Protein AF-A0A7S4Q9M9-F1 (afdb_monomer_lite)

pLDDT: mean 72.88, std 15.94, range [40.56, 97.88]

Organism: NCBI:txid311494

Sequence (187 aa):
PPPPPASCRRSMRVAGRAARLLALPLLAAAREEGGDPSCWVEGFSREACCGPEHGSRGNAACWDAAFTFERCCGSSPAPGRAIVEPSMPKPTSSWVKDVLDRHSVGPGGVEISPMPFHRVAAAAVAVAAAAALRWSWSSLAPAGMLASGQRSGEPDAAVQRQRRLSRFGQTGRRREAAAPPQRIACR

Structure (mmCIF, N/CA/C/O backbone):
data_AF-A0A7S4Q9M9-F1
#
_entry.id   AF-A0A7S4Q9M9-F1
#
loop_
_atom_site.group_PDB
_atom_site.id
_atom_site.type_symbol
_atom_site.label_atom_id
_atom_site.label_alt_id
_atom_site.label_comp_id
_atom_site.label_asym_id
_atom_site.label_entity_id
_atom_site.label_seq_id
_atom_site.pdbx_PDB_ins_code
_atom_site.Cartn_x
_atom_site.Cartn_y
_atom_site.Cartn_z
_atom_site.occupancy
_atom_site.B_iso_or_equiv
_atom_site.auth_seq_id
_atom_site.auth_comp_id
_atom_site.auth_asym_id
_atom_site.auth_atom_id
_atom_site.pdbx_PDB_model_num
ATOM 1 N N . PRO A 1 1 ? -69.719 2.825 -6.252 1.00 55.91 1 PRO A N 1
ATOM 2 C CA . PRO A 1 1 ? -68.358 2.607 -6.805 1.00 55.91 1 PRO A CA 1
ATOM 3 C C . PRO A 1 1 ? -68.184 1.109 -7.089 1.00 55.91 1 PRO A C 1
ATOM 5 O O . PRO A 1 1 ? -68.462 0.324 -6.185 1.00 55.91 1 PRO A O 1
ATOM 8 N N . PRO A 1 2 ? -67.853 0.703 -8.324 1.00 65.31 2 PRO A N 1
ATOM 9 C CA . PRO A 1 2 ? -67.788 -0.711 -8.691 1.00 65.31 2 PRO A CA 1
ATOM 10 C C . PRO A 1 2 ? -66.518 -1.401 -8.144 1.00 65.31 2 PRO A C 1
ATOM 12 O O . PRO A 1 2 ? -65.488 -0.740 -7.998 1.00 65.31 2 PRO A O 1
ATOM 15 N N . PRO A 1 3 ? -66.571 -2.714 -7.838 1.00 72.62 3 PRO A N 1
ATOM 16 C CA . PRO A 1 3 ? -65.415 -3.496 -7.392 1.00 72.62 3 PRO A CA 1
ATOM 17 C C . PRO A 1 3 ? -64.446 -3.831 -8.549 1.00 72.62 3 PRO A C 1
ATOM 19 O O . PRO A 1 3 ? -64.876 -3.905 -9.703 1.00 72.62 3 PRO A O 1
ATOM 22 N N . PRO A 1 4 ? -63.146 -4.061 -8.268 1.00 68.00 4 PRO A N 1
ATOM 23 C CA . PRO A 1 4 ? -62.159 -4.419 -9.287 1.00 68.00 4 PRO A CA 1
ATOM 24 C C . PRO A 1 4 ? -62.368 -5.846 -9.837 1.00 68.00 4 PRO A C 1
ATOM 26 O O . PRO A 1 4 ? -62.850 -6.723 -9.112 1.00 68.00 4 PRO A O 1
ATOM 29 N N . PRO A 1 5 ? -61.983 -6.109 -11.103 1.00 55.44 5 PRO A N 1
ATOM 30 C CA . PRO A 1 5 ? -62.203 -7.397 -11.748 1.00 55.44 5 PRO A CA 1
ATOM 31 C C . PRO A 1 5 ? -61.320 -8.507 -11.164 1.00 55.44 5 PRO A C 1
ATOM 33 O O . PRO A 1 5 ? -60.095 -8.407 -11.076 1.00 55.44 5 PRO A O 1
ATOM 36 N N . ALA A 1 6 ? -61.977 -9.611 -10.817 1.00 57.19 6 ALA A N 1
ATOM 37 C CA . ALA A 1 6 ? -61.375 -10.870 -10.419 1.00 57.19 6 ALA A CA 1
ATOM 38 C C . ALA A 1 6 ? -60.917 -11.653 -11.658 1.00 57.19 6 ALA A C 1
ATOM 40 O O . ALA A 1 6 ? -61.709 -12.368 -12.262 1.00 57.19 6 ALA A O 1
ATOM 41 N N . SER A 1 7 ? -59.643 -11.556 -12.041 1.00 59.59 7 SER A N 1
ATOM 42 C CA . SER A 1 7 ? -59.052 -12.542 -12.956 1.00 59.59 7 SER A CA 1
ATOM 43 C C . SER A 1 7 ? -57.528 -12.581 -12.856 1.00 59.59 7 SER A C 1
ATOM 45 O O . SER A 1 7 ? -56.818 -11.971 -13.642 1.00 59.59 7 SER A O 1
ATOM 47 N N . CYS A 1 8 ? -57.030 -13.276 -11.832 1.00 49.28 8 CYS A N 1
ATOM 48 C CA . CYS A 1 8 ? -55.729 -13.964 -11.854 1.00 49.28 8 CYS A CA 1
ATOM 49 C C . CYS A 1 8 ? -55.649 -14.960 -10.679 1.00 49.28 8 CYS A C 1
ATOM 51 O O . CYS A 1 8 ? -54.709 -14.993 -9.891 1.00 49.28 8 CYS A O 1
ATOM 53 N N . ARG A 1 9 ? -56.715 -15.756 -10.516 1.00 55.28 9 ARG A N 1
ATOM 54 C CA . ARG A 1 9 ? -56.820 -16.875 -9.564 1.00 55.28 9 ARG A CA 1
ATOM 55 C C . ARG A 1 9 ? -57.076 -18.161 -10.353 1.00 55.28 9 ARG A C 1
ATOM 57 O O . ARG A 1 9 ? -58.203 -18.630 -10.434 1.00 55.28 9 ARG A O 1
ATOM 64 N N . ARG A 1 10 ? -56.034 -18.684 -10.994 1.00 52.78 10 ARG A N 1
ATOM 65 C CA . ARG A 1 10 ? -55.914 -20.033 -11.592 1.00 52.78 10 ARG A CA 1
ATOM 66 C C . ARG A 1 10 ? -54.496 -20.053 -12.153 1.00 52.78 10 ARG A C 1
ATOM 68 O O . ARG A 1 10 ? -54.190 -19.260 -13.020 1.00 52.78 10 ARG A O 1
ATOM 75 N N . SER A 1 11 ? -53.547 -20.812 -11.646 1.00 50.06 11 SER A N 1
ATOM 76 C CA . SER A 1 11 ? -53.565 -22.252 -11.467 1.00 50.06 11 SER A CA 1
ATOM 77 C C . SER A 1 11 ? -52.346 -22.614 -10.614 1.00 50.06 11 SER A C 1
ATOM 79 O O . SER A 1 11 ? -51.402 -21.834 -10.583 1.00 50.06 11 SER A O 1
ATOM 81 N N . MET A 1 12 ? -52.382 -23.779 -9.967 1.00 43.12 12 MET A N 1
ATOM 82 C CA . MET A 1 12 ? -51.291 -24.509 -9.285 1.00 43.12 12 MET A CA 1
ATOM 83 C C . MET A 1 12 ? -51.643 -24.860 -7.836 1.00 43.12 12 MET A C 1
ATOM 85 O O . MET A 1 12 ? -50.999 -24.421 -6.888 1.00 43.12 12 MET A O 1
ATOM 89 N N . ARG A 1 13 ? -52.659 -25.712 -7.670 1.00 61.44 13 ARG A N 1
ATOM 90 C CA . ARG A 1 13 ? -52.664 -26.763 -6.641 1.00 61.44 13 ARG A CA 1
ATOM 91 C C . ARG A 1 13 ? -53.342 -28.007 -7.221 1.00 61.44 13 ARG A C 1
ATOM 93 O O . ARG A 1 13 ? -54.257 -27.854 -8.023 1.00 61.44 13 ARG A O 1
ATOM 100 N N . VAL A 1 14 ? -52.937 -29.176 -6.703 1.00 49.41 14 VAL A N 1
ATOM 101 C CA . VAL A 1 14 ? -53.425 -30.555 -6.961 1.00 49.41 14 VAL A CA 1
ATOM 102 C C . VAL A 1 14 ? -52.684 -31.233 -8.132 1.00 49.41 14 VAL A C 1
ATOM 104 O O . VAL A 1 14 ? -52.700 -30.710 -9.231 1.00 49.41 14 VAL A O 1
ATOM 107 N N . ALA A 1 15 ? -52.007 -32.382 -8.024 1.00 47.09 15 ALA A N 1
ATOM 108 C CA . ALA A 1 15 ? -51.760 -33.337 -6.943 1.00 47.09 15 ALA A CA 1
ATOM 109 C C . ALA A 1 15 ? -50.569 -34.240 -7.325 1.00 47.09 15 ALA A C 1
ATOM 111 O O . ALA A 1 15 ? -50.324 -34.488 -8.500 1.00 47.09 15 ALA A O 1
ATOM 112 N N . GLY A 1 16 ? -49.883 -34.779 -6.318 1.00 40.56 16 GLY A N 1
ATOM 113 C CA . GLY A 1 16 ? -48.851 -35.800 -6.492 1.00 40.56 16 GLY A CA 1
ATOM 114 C C . GLY A 1 16 ? -48.184 -36.140 -5.165 1.00 40.56 16 GLY A C 1
ATOM 115 O O . GLY A 1 16 ? -47.032 -35.791 -4.935 1.00 40.56 16 GLY A O 1
ATOM 116 N N . ARG A 1 17 ? -48.938 -36.759 -4.248 1.00 59.22 17 ARG A N 1
ATOM 117 C CA . ARG A 1 17 ? -48.373 -37.442 -3.076 1.00 59.22 17 ARG A CA 1
ATOM 118 C C . ARG A 1 17 ? -47.764 -38.773 -3.531 1.00 59.22 17 ARG A C 1
ATOM 120 O O . ARG A 1 17 ? -48.336 -39.430 -4.390 1.00 59.22 17 ARG A O 1
ATOM 127 N N . ALA A 1 18 ? -46.709 -39.176 -2.825 1.00 51.25 18 ALA A N 1
ATOM 128 C CA . ALA A 1 18 ? -46.101 -40.508 -2.789 1.00 51.25 18 ALA A CA 1
ATOM 129 C C . ALA A 1 18 ? -45.045 -40.835 -3.860 1.00 51.25 18 ALA A C 1
ATOM 131 O O . ALA A 1 18 ? -45.309 -41.539 -4.825 1.00 51.25 18 ALA A O 1
ATOM 132 N N . ALA A 1 19 ? -43.796 -40.461 -3.574 1.00 50.97 19 ALA A N 1
ATOM 133 C CA . ALA A 1 19 ? -42.660 -41.364 -3.753 1.00 50.97 19 ALA A CA 1
ATOM 134 C C . ALA A 1 19 ? -41.484 -40.897 -2.880 1.00 50.97 19 ALA A C 1
ATOM 136 O O . ALA A 1 19 ? -40.922 -39.839 -3.122 1.00 50.97 19 ALA A O 1
ATOM 137 N N . ARG A 1 20 ? -41.160 -41.717 -1.869 1.00 52.81 20 ARG A N 1
ATOM 138 C CA . ARG A 1 20 ? -39.824 -41.956 -1.284 1.00 52.81 20 ARG A CA 1
ATOM 139 C C . ARG A 1 20 ? -39.008 -40.696 -0.949 1.00 52.81 20 ARG A C 1
ATOM 141 O O . ARG A 1 20 ? -38.427 -40.061 -1.813 1.00 52.81 20 ARG A O 1
ATOM 148 N N . LEU A 1 21 ? -38.893 -40.310 0.324 1.00 50.56 21 LEU A N 1
ATOM 149 C CA . LEU A 1 21 ? -37.854 -40.849 1.226 1.00 50.56 21 LEU A CA 1
ATOM 150 C C . LEU A 1 21 ? -36.510 -41.143 0.530 1.00 50.56 21 LEU A C 1
ATOM 152 O O . LEU A 1 21 ? -35.894 -42.177 0.748 1.00 50.56 21 LEU A O 1
ATOM 156 N N . LEU A 1 22 ? -36.042 -40.208 -0.288 1.00 58.94 22 LEU A N 1
ATOM 157 C CA . LEU A 1 22 ? -34.627 -39.895 -0.380 1.00 58.94 22 LEU A CA 1
ATOM 158 C C . LEU A 1 22 ? -34.451 -38.566 0.343 1.00 58.94 22 LEU A C 1
ATOM 160 O O . LEU A 1 22 ? -34.337 -37.502 -0.258 1.00 58.94 22 LEU A O 1
ATOM 164 N N . ALA A 1 23 ? -34.476 -38.654 1.674 1.00 55.94 23 ALA A N 1
ATOM 165 C CA . ALA A 1 23 ? -33.710 -37.744 2.500 1.00 55.94 23 ALA A CA 1
ATOM 166 C C . ALA A 1 23 ? -32.242 -37.953 2.107 1.00 55.94 23 ALA A C 1
ATOM 168 O O . ALA A 1 23 ? -31.523 -38.723 2.729 1.00 55.94 23 ALA A O 1
ATOM 169 N N . LEU A 1 24 ? -31.836 -37.336 0.999 1.00 52.53 24 LEU A N 1
ATOM 170 C CA . LEU A 1 24 ? -30.471 -36.892 0.839 1.00 52.53 24 LEU A CA 1
ATOM 171 C C . LEU A 1 24 ? -30.362 -35.759 1.852 1.00 52.53 24 LEU A C 1
ATOM 173 O O . LEU A 1 24 ? -30.969 -34.705 1.633 1.00 52.53 24 LEU A O 1
ATOM 177 N N . PRO A 1 25 ? -29.642 -35.940 2.973 1.00 52.62 25 PRO A N 1
ATOM 178 C CA . PRO A 1 25 ? -29.086 -34.760 3.578 1.00 52.62 25 PRO A CA 1
ATOM 179 C C . PRO A 1 25 ? -28.248 -34.173 2.445 1.00 52.62 25 PRO A C 1
ATOM 181 O O . PRO A 1 25 ? -27.341 -34.835 1.933 1.00 52.62 25 PRO A O 1
ATOM 184 N N . LEU A 1 26 ? -28.589 -32.968 1.988 1.00 53.22 26 LEU A N 1
ATOM 185 C CA . LEU A 1 26 ? -27.562 -32.111 1.434 1.00 53.22 26 LEU A CA 1
ATOM 186 C C . LEU A 1 26 ? -26.557 -31.941 2.579 1.00 53.22 26 LEU A C 1
ATOM 188 O O . LEU A 1 26 ? -26.592 -30.969 3.326 1.00 53.22 26 LEU A O 1
ATOM 192 N N . LEU A 1 27 ? -25.654 -32.915 2.705 1.00 51.31 27 LEU A N 1
ATOM 193 C CA . LEU A 1 27 ? -24.259 -32.649 2.939 1.00 51.31 27 LEU A CA 1
ATOM 194 C C . LEU A 1 27 ? -23.854 -31.700 1.802 1.00 51.31 27 LEU A C 1
ATOM 196 O O . LEU A 1 27 ? -23.238 -32.099 0.821 1.00 51.31 27 LEU A O 1
ATOM 200 N N . ALA A 1 28 ? -24.208 -30.422 1.945 1.00 50.12 28 ALA A N 1
ATOM 201 C CA . ALA A 1 28 ? -23.194 -29.401 1.824 1.00 50.12 28 ALA A CA 1
ATOM 202 C C . ALA A 1 28 ? -22.187 -29.789 2.919 1.00 50.12 28 ALA A C 1
ATOM 204 O O . ALA A 1 28 ? -22.359 -29.470 4.086 1.00 50.12 28 ALA A O 1
ATOM 205 N N . ALA A 1 29 ? -21.268 -30.725 2.667 1.00 49.31 29 ALA A N 1
ATOM 206 C CA . ALA A 1 29 ? -20.064 -30.410 1.920 1.00 49.31 29 ALA A CA 1
ATOM 207 C C . ALA A 1 29 ? -19.587 -29.025 2.360 1.00 49.31 29 ALA A C 1
ATOM 209 O O . ALA A 1 29 ? -19.375 -28.132 1.546 1.00 49.31 29 ALA A O 1
ATOM 210 N N . ALA A 1 30 ? -19.460 -28.868 3.684 1.00 47.28 30 ALA A N 1
ATOM 211 C CA . ALA A 1 30 ? -18.372 -28.137 4.290 1.00 47.28 30 ALA A CA 1
ATOM 212 C C . ALA A 1 30 ? -17.092 -28.671 3.642 1.00 47.28 30 ALA A C 1
ATOM 214 O O . ALA A 1 30 ? -16.437 -29.593 4.124 1.00 47.28 30 ALA A O 1
ATOM 215 N N . ARG A 1 31 ? -16.802 -28.149 2.452 1.00 49.75 31 ARG A N 1
ATOM 216 C CA . ARG A 1 31 ? -15.457 -28.093 1.934 1.00 49.75 31 ARG A CA 1
ATOM 217 C C . ARG A 1 31 ? -14.753 -27.136 2.881 1.00 49.75 31 ARG A C 1
ATOM 219 O O . ARG A 1 31 ? -14.700 -25.938 2.640 1.00 49.75 31 ARG A O 1
ATOM 226 N N . GLU A 1 32 ? -14.260 -27.704 3.978 1.00 52.06 32 GLU A N 1
ATOM 227 C CA . GLU A 1 32 ? -13.084 -27.252 4.722 1.00 52.06 32 GLU A CA 1
ATOM 228 C C . GLU A 1 32 ? -11.903 -27.237 3.736 1.00 52.06 32 GLU A C 1
ATOM 230 O O . GLU A 1 32 ? -10.984 -28.051 3.783 1.00 52.06 32 GLU A O 1
ATOM 235 N N . GLU A 1 33 ? -11.991 -26.385 2.718 1.00 56.59 33 GLU A N 1
ATOM 236 C CA . GLU A 1 33 ? -10.900 -26.133 1.805 1.00 56.59 33 GLU A CA 1
ATOM 237 C C . GLU A 1 33 ? -10.036 -25.048 2.439 1.00 56.59 33 GLU A C 1
ATOM 239 O O . GLU A 1 33 ? -10.526 -23.989 2.816 1.00 56.59 33 GLU A O 1
ATOM 244 N N . GLY A 1 34 ? -8.754 -25.377 2.585 1.00 63.59 34 GLY A N 1
ATOM 245 C CA . GLY A 1 34 ? -7.680 -24.664 3.281 1.00 63.59 34 GLY A CA 1
ATOM 246 C C . GLY A 1 34 ? -7.916 -23.207 3.685 1.00 63.59 34 GLY A C 1
ATOM 247 O O . GLY A 1 34 ? -7.882 -22.302 2.848 1.00 63.59 34 GLY A O 1
ATOM 248 N N . GLY A 1 35 ? -8.045 -23.000 4.991 1.00 68.31 35 GLY A N 1
ATOM 249 C CA . GLY A 1 35 ? -7.931 -21.720 5.683 1.00 68.31 35 GLY A CA 1
ATOM 250 C C . GLY A 1 35 ? -7.959 -21.964 7.191 1.00 68.31 35 GLY A C 1
ATOM 251 O O . GLY A 1 35 ? -8.564 -22.932 7.643 1.00 68.31 35 GLY A O 1
ATOM 252 N N . ASP A 1 36 ? -7.284 -21.127 7.973 1.00 80.44 36 ASP A N 1
ATOM 253 C CA . ASP A 1 36 ? -7.339 -21.214 9.435 1.00 80.44 36 ASP A CA 1
ATOM 254 C C . ASP A 1 36 ? -8.758 -20.823 9.906 1.00 80.44 36 ASP A C 1
ATOM 256 O O . ASP A 1 36 ? -9.201 -19.711 9.601 1.00 80.44 36 ASP A O 1
ATOM 260 N N . PRO A 1 37 ? -9.503 -21.686 10.627 1.00 82.69 37 PRO A N 1
ATOM 261 C CA . PRO A 1 37 ? -10.863 -21.373 11.068 1.00 82.69 37 PRO A CA 1
ATOM 262 C C . PRO A 1 37 ? -10.916 -20.164 12.012 1.00 82.69 37 PRO A C 1
ATOM 264 O O . PRO A 1 37 ? -11.963 -19.533 12.138 1.00 82.69 37 PRO A O 1
ATOM 267 N N . SER A 1 38 ? -9.793 -19.784 12.633 1.00 89.25 38 SER A N 1
ATOM 268 C CA . SER A 1 38 ? -9.706 -18.572 13.455 1.00 89.25 38 SER A CA 1
ATOM 269 C C . SER A 1 38 ? -9.829 -17.267 12.657 1.00 89.25 38 SER A C 1
ATOM 271 O O . SER A 1 38 ? -10.053 -16.214 13.251 1.00 89.25 38 SER A O 1
ATOM 273 N N . CYS A 1 39 ? -9.718 -17.316 11.325 1.00 90.81 39 CYS A N 1
ATOM 274 C CA . CYS A 1 39 ? -9.857 -16.150 10.454 1.00 90.81 39 CYS A CA 1
ATOM 275 C C . CYS A 1 39 ? -11.304 -15.735 10.166 1.00 90.81 39 CYS A C 1
ATOM 277 O O . CYS A 1 39 ? -11.540 -14.614 9.716 1.00 90.81 39 CYS A O 1
ATOM 279 N N . TRP A 1 40 ? -12.270 -16.624 10.393 1.00 89.69 40 TRP A N 1
ATOM 280 C CA . TRP A 1 40 ? -13.644 -16.448 9.928 1.00 89.69 40 TRP A CA 1
ATOM 281 C C . TRP A 1 40 ? -14.567 -16.135 11.107 1.00 89.69 40 TRP A C 1
ATOM 283 O O . TRP A 1 40 ? -15.187 -17.018 11.694 1.00 89.69 40 TRP A O 1
ATOM 293 N N . VAL A 1 41 ? -14.644 -14.856 11.476 1.00 87.56 41 VAL A N 1
ATOM 294 C CA . VAL A 1 41 ? -15.527 -14.350 12.542 1.00 87.56 41 VAL A CA 1
ATOM 295 C C . VAL A 1 41 ? -16.599 -13.428 11.961 1.00 87.56 41 VAL A C 1
ATOM 297 O O . VAL A 1 41 ? -16.361 -12.774 10.954 1.00 87.56 41 VAL A O 1
ATOM 300 N N . GLU A 1 42 ? -17.776 -13.346 12.591 1.00 80.31 42 GLU A N 1
ATOM 301 C CA . GLU A 1 42 ? -18.761 -12.267 12.353 1.00 80.31 42 GLU A CA 1
ATOM 302 C C . GLU A 1 42 ? -19.189 -12.058 10.880 1.00 80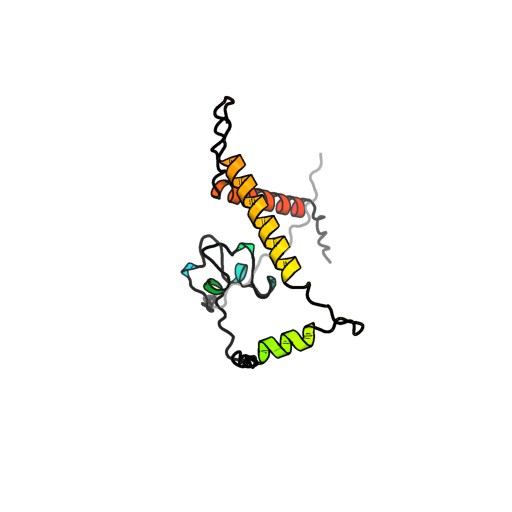.31 42 GLU A C 1
ATOM 304 O O . GLU A 1 42 ? -19.194 -10.943 10.358 1.00 80.31 42 GLU A O 1
ATOM 309 N N . GLY A 1 43 ? -19.563 -13.136 10.183 1.00 84.12 43 GLY A N 1
ATOM 310 C CA . GLY A 1 43 ? -20.109 -13.053 8.819 1.00 84.12 43 GLY A CA 1
ATOM 311 C C . GLY A 1 43 ? -19.065 -12.918 7.705 1.00 84.12 43 GLY A C 1
ATOM 312 O O . GLY A 1 43 ? -19.436 -12.787 6.539 1.00 84.12 43 GLY A O 1
ATOM 313 N N . PHE A 1 44 ? -17.776 -12.993 8.037 1.00 89.19 44 PHE A N 1
ATOM 314 C CA . PHE A 1 44 ? -16.710 -13.174 7.058 1.00 89.19 44 PHE A CA 1
ATOM 315 C C . PHE A 1 44 ? -16.535 -14.666 6.773 1.00 89.19 44 PHE A C 1
ATOM 317 O O . PHE A 1 44 ? -16.246 -15.443 7.681 1.00 89.19 44 PHE A O 1
ATOM 324 N N . SER A 1 45 ? -16.718 -15.065 5.514 1.00 90.56 45 SER A N 1
ATOM 325 C CA . SER A 1 45 ? -16.467 -16.431 5.052 1.00 90.56 45 SER A CA 1
ATOM 326 C C . SER A 1 45 ? -15.312 -16.458 4.057 1.00 90.56 45 SER A C 1
ATOM 328 O O . SER A 1 45 ? -15.003 -15.457 3.398 1.00 90.56 45 SER A O 1
ATOM 330 N N . ARG A 1 46 ? -14.687 -17.628 3.920 1.00 89.62 46 ARG A N 1
ATOM 331 C CA . ARG A 1 46 ? -13.597 -17.846 2.970 1.00 89.62 46 ARG A CA 1
ATOM 332 C C . ARG A 1 46 ? -14.013 -17.509 1.543 1.00 89.62 46 ARG A C 1
ATOM 334 O O . ARG A 1 46 ? -13.230 -16.927 0.807 1.00 89.62 46 ARG A O 1
ATOM 341 N N . GLU A 1 47 ? -15.240 -17.821 1.150 1.00 89.12 47 GLU A N 1
ATOM 342 C CA . GLU A 1 47 ? -15.752 -17.566 -0.198 1.00 89.12 47 GLU A CA 1
ATOM 343 C C . GLU A 1 47 ? -15.877 -16.064 -0.459 1.00 89.12 47 GLU A C 1
ATOM 345 O O . GLU A 1 47 ? -15.454 -15.586 -1.505 1.00 89.12 47 GLU A O 1
ATOM 350 N N . ALA A 1 48 ? -16.382 -15.305 0.519 1.00 91.62 48 ALA A N 1
ATOM 351 C CA . ALA A 1 48 ? -16.547 -13.859 0.395 1.00 91.62 48 ALA A CA 1
ATOM 352 C C . ALA A 1 48 ? -15.208 -13.098 0.362 1.00 91.62 48 ALA A C 1
ATOM 354 O O . ALA A 1 48 ? -15.124 -12.008 -0.210 1.00 91.62 48 ALA A O 1
ATOM 355 N N . CYS A 1 49 ? -14.167 -13.656 0.988 1.00 92.94 49 CYS A N 1
ATOM 356 C CA . CYS A 1 49 ? -12.873 -12.995 1.144 1.00 92.94 49 CYS A CA 1
ATOM 357 C C . CYS A 1 49 ? -11.787 -13.510 0.193 1.00 92.94 49 CYS A C 1
ATOM 359 O O . CYS A 1 49 ? -10.974 -12.719 -0.278 1.00 92.94 49 CYS A O 1
ATOM 361 N N . CYS A 1 50 ? -11.777 -14.802 -0.121 1.00 91.94 50 CYS A N 1
ATOM 362 C CA . CYS A 1 50 ? -10.792 -15.461 -0.983 1.00 91.94 50 CYS A CA 1
ATOM 363 C C . CYS A 1 50 ? -11.337 -15.782 -2.383 1.00 91.94 50 CYS A C 1
ATOM 365 O O . CYS A 1 50 ? -10.644 -16.435 -3.165 1.00 91.94 50 CYS A O 1
ATOM 367 N N . GLY A 1 51 ? -12.572 -15.378 -2.697 1.00 88.69 51 GLY A N 1
ATOM 368 C CA . GLY A 1 51 ? -13.208 -15.671 -3.975 1.00 88.69 51 GLY A CA 1
ATOM 369 C C . GLY A 1 51 ? -12.410 -15.129 -5.172 1.00 88.69 51 GLY A C 1
ATOM 370 O O . GLY A 1 51 ? -11.883 -14.008 -5.112 1.00 88.69 51 GLY A O 1
ATOM 371 N N . PRO A 1 52 ? -12.302 -15.895 -6.277 1.00 86.88 52 PRO A N 1
ATOM 372 C CA . PRO A 1 52 ? -11.525 -15.502 -7.455 1.00 86.88 52 PRO A CA 1
ATOM 373 C C . PRO A 1 52 ? -12.037 -14.209 -8.107 1.00 86.88 52 PRO A C 1
ATOM 375 O O . PRO A 1 52 ? -11.285 -13.535 -8.811 1.00 86.88 52 PRO A O 1
ATOM 378 N N . GLU A 1 53 ? -13.290 -13.828 -7.856 1.00 90.19 53 GLU A N 1
ATOM 379 C CA . GLU A 1 53 ? -13.899 -12.592 -8.343 1.00 90.19 53 GLU A CA 1
ATOM 380 C C . GLU A 1 53 ? -13.277 -11.316 -7.752 1.00 90.19 53 GLU A C 1
ATOM 382 O O . GLU A 1 53 ? -13.426 -10.242 -8.334 1.00 90.19 53 GLU A O 1
ATOM 387 N N . HIS A 1 54 ? -12.525 -11.427 -6.652 1.00 90.12 54 HIS A N 1
ATOM 388 C CA . HIS A 1 54 ? -11.829 -10.305 -6.014 1.00 90.12 54 HIS A CA 1
ATOM 389 C C . HIS A 1 54 ? -10.348 -10.187 -6.431 1.00 90.12 54 HIS A C 1
ATOM 391 O O . HIS A 1 54 ? -9.667 -9.234 -6.049 1.00 90.12 54 HIS A O 1
ATOM 397 N N . GLY A 1 55 ? -9.845 -11.117 -7.250 1.00 86.50 55 GLY A N 1
ATOM 398 C CA . GLY A 1 55 ? -8.461 -11.143 -7.731 1.00 86.50 55 GLY A CA 1
ATOM 399 C C . GLY A 1 55 ? -7.499 -11.936 -6.839 1.00 86.50 55 GLY A C 1
ATOM 400 O O . GLY A 1 55 ? -7.892 -12.596 -5.882 1.00 86.50 55 GLY A O 1
ATOM 401 N N . SER A 1 56 ? -6.201 -11.879 -7.158 1.00 85.81 56 SER A N 1
ATOM 402 C CA . SER A 1 56 ? -5.165 -12.728 -6.538 1.00 85.81 56 SER A CA 1
ATOM 403 C C . SER A 1 56 ? -4.903 -12.459 -5.054 1.00 85.81 56 SER A C 1
ATOM 405 O O . SER A 1 56 ? -4.280 -13.284 -4.396 1.00 85.81 56 SER A O 1
ATOM 407 N N . ARG A 1 57 ? -5.359 -11.315 -4.534 1.00 88.44 57 ARG A N 1
ATOM 408 C CA . ARG A 1 57 ? -5.260 -10.928 -3.118 1.00 88.44 57 ARG A CA 1
ATOM 409 C C . ARG A 1 57 ? -6.599 -10.971 -2.381 1.00 88.44 57 ARG A C 1
ATOM 411 O O . ARG A 1 57 ? -6.680 -10.501 -1.248 1.00 88.44 57 ARG A O 1
ATOM 418 N N . GLY A 1 58 ? -7.646 -11.502 -3.010 1.00 92.25 58 GLY A N 1
ATOM 419 C CA . GLY A 1 58 ? -8.978 -11.541 -2.421 1.00 92.25 58 GLY A CA 1
ATOM 420 C C . GLY A 1 58 ? -9.563 -10.152 -2.142 1.00 92.25 58 GLY A C 1
ATOM 421 O O . GLY A 1 58 ? -9.101 -9.126 -2.648 1.00 92.25 58 GLY A O 1
ATOM 422 N N . ASN A 1 59 ? -10.611 -10.112 -1.327 1.00 94.19 59 ASN A N 1
ATOM 423 C CA . ASN A 1 59 ? -11.327 -8.887 -1.005 1.00 94.19 59 ASN A CA 1
ATOM 424 C C . ASN A 1 59 ? -10.553 -8.037 0.012 1.00 94.19 59 ASN A C 1
ATOM 426 O O . ASN A 1 59 ? -10.488 -8.376 1.191 1.00 94.19 59 ASN A O 1
ATOM 430 N N . ALA A 1 60 ? -10.046 -6.876 -0.411 1.00 93.62 60 ALA A N 1
ATOM 431 C CA . ALA A 1 60 ? -9.311 -5.955 0.460 1.00 93.62 60 ALA A CA 1
ATOM 432 C C . ALA A 1 60 ? -10.106 -5.468 1.690 1.00 93.62 60 ALA A C 1
ATOM 434 O O . ALA A 1 60 ? -9.504 -4.992 2.648 1.00 93.62 60 ALA A O 1
ATOM 435 N N . ALA A 1 61 ? -11.440 -5.579 1.688 1.00 93.50 61 ALA A N 1
ATOM 436 C CA . ALA A 1 61 ? -12.271 -5.238 2.841 1.00 93.50 61 ALA A CA 1
ATOM 437 C C . ALA A 1 61 ? -12.213 -6.278 3.975 1.00 93.50 61 ALA A C 1
ATOM 439 O O . ALA A 1 61 ? -12.568 -5.944 5.106 1.00 93.50 61 ALA A O 1
ATOM 440 N N . CYS A 1 62 ? -11.783 -7.509 3.683 1.00 93.06 62 CYS A N 1
ATOM 441 C CA . CYS A 1 62 ? -11.616 -8.566 4.679 1.00 93.06 62 CYS A CA 1
ATOM 442 C C . CYS A 1 62 ? -10.302 -8.453 5.458 1.00 93.06 62 CYS A C 1
ATOM 444 O O . CYS A 1 62 ? -10.156 -9.101 6.491 1.00 93.06 62 CYS A O 1
ATOM 446 N N . TRP A 1 63 ? -9.353 -7.651 4.967 1.00 91.75 63 TRP A N 1
ATOM 447 C CA . TRP A 1 63 ? -7.991 -7.626 5.488 1.00 91.75 63 TRP A CA 1
ATOM 448 C C . TRP A 1 63 ? -7.737 -6.442 6.413 1.00 91.75 63 TRP A C 1
ATOM 450 O O . TRP A 1 63 ? -8.155 -5.312 6.144 1.00 91.75 63 TRP A O 1
ATOM 460 N N . ASP A 1 64 ? -6.999 -6.699 7.487 1.00 91.31 64 ASP A N 1
ATOM 461 C CA . ASP A 1 64 ? -6.534 -5.688 8.431 1.00 91.31 64 ASP A CA 1
ATOM 462 C C . ASP A 1 64 ? -5.121 -6.014 8.953 1.00 91.31 64 ASP A C 1
ATOM 464 O O . ASP A 1 64 ? -4.352 -6.723 8.304 1.00 91.31 64 ASP A O 1
ATOM 468 N N . ALA A 1 65 ? -4.741 -5.444 10.100 1.00 91.44 65 ALA A N 1
ATOM 469 C CA . ALA A 1 65 ? -3.428 -5.673 10.697 1.00 91.44 65 ALA A CA 1
ATOM 470 C C . ALA A 1 65 ? -3.241 -7.099 11.262 1.00 91.44 65 ALA A C 1
ATOM 472 O O . ALA A 1 65 ? -2.102 -7.539 11.400 1.00 91.44 65 ALA A O 1
ATOM 473 N N . ALA A 1 66 ? -4.321 -7.810 11.603 1.00 89.25 66 ALA A N 1
ATOM 474 C CA . ALA A 1 66 ? -4.297 -9.128 12.246 1.00 89.25 66 ALA A CA 1
ATOM 475 C C . ALA A 1 66 ? -4.752 -10.271 11.316 1.00 89.25 66 ALA A C 1
ATOM 477 O O . ALA A 1 66 ? -4.287 -11.410 11.458 1.00 89.25 66 ALA A O 1
ATOM 478 N N . PHE A 1 67 ? -5.635 -9.971 10.364 1.00 91.12 67 PHE A N 1
ATOM 479 C CA . PHE A 1 67 ? -6.179 -10.900 9.380 1.00 91.12 67 PHE A CA 1
ATOM 480 C C . PHE A 1 67 ? -5.671 -10.511 7.991 1.00 91.12 67 PHE A C 1
ATOM 482 O O . PHE A 1 67 ? -6.221 -9.632 7.331 1.00 91.12 67 PHE A O 1
ATOM 489 N N . THR A 1 68 ? -4.584 -11.145 7.554 1.00 92.56 68 THR A N 1
ATOM 490 C CA . THR A 1 68 ? -4.002 -10.932 6.222 1.00 92.56 68 THR A CA 1
ATOM 491 C C . THR A 1 68 ? -4.431 -12.031 5.253 1.00 92.56 68 THR A C 1
ATOM 493 O O . THR A 1 68 ? -4.728 -13.158 5.663 1.00 92.56 68 THR A O 1
ATOM 496 N N . PHE A 1 69 ? -4.428 -11.723 3.953 1.00 91.88 69 PHE A N 1
ATOM 497 C CA . PHE A 1 69 ? -4.758 -12.684 2.896 1.00 91.88 69 PHE A CA 1
ATOM 498 C C . PHE A 1 69 ? -3.898 -13.949 2.995 1.00 91.88 69 PHE A C 1
ATOM 500 O O . PHE A 1 69 ? -4.409 -15.064 2.938 1.00 91.88 69 PHE A O 1
ATOM 507 N N . GLU A 1 70 ? -2.594 -13.781 3.210 1.00 89.38 70 GLU A N 1
ATOM 508 C CA . GLU A 1 70 ? -1.625 -14.873 3.282 1.00 89.38 70 GLU A CA 1
ATOM 509 C C . GLU A 1 70 ? -1.887 -15.799 4.474 1.00 89.38 70 GLU A C 1
ATOM 511 O O . GLU A 1 70 ? -1.647 -17.000 4.384 1.00 89.38 70 GLU A O 1
ATOM 516 N N . ARG A 1 71 ? -2.407 -15.256 5.581 1.00 89.50 71 ARG A N 1
ATOM 517 C CA . ARG A 1 71 ? -2.736 -16.029 6.780 1.00 89.50 71 ARG A CA 1
ATOM 518 C C . ARG A 1 71 ? -4.060 -16.774 6.633 1.00 89.50 71 ARG A C 1
ATOM 520 O O . ARG A 1 71 ? -4.153 -17.931 7.024 1.00 89.50 71 ARG A O 1
ATOM 527 N N . CYS A 1 72 ? -5.074 -16.110 6.082 1.00 90.44 72 CYS A N 1
ATOM 528 C CA . CYS A 1 72 ? -6.448 -16.608 6.107 1.00 90.44 72 CYS A CA 1
ATOM 529 C C . CYS A 1 72 ? -6.845 -17.384 4.851 1.00 90.44 72 CYS A C 1
ATOM 531 O O . CYS A 1 72 ? -7.481 -18.429 4.949 1.00 90.44 72 CYS A O 1
ATOM 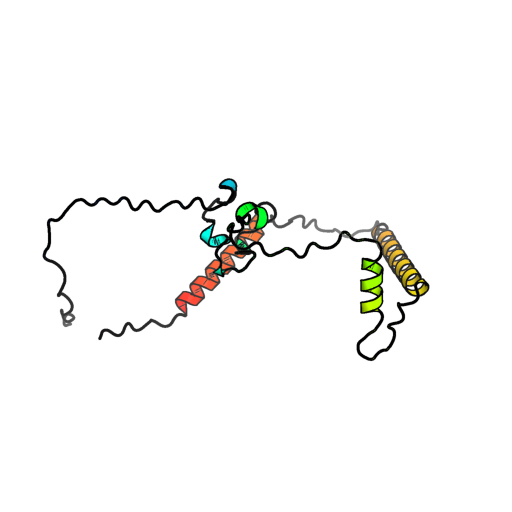533 N N . CYS A 1 73 ? -6.429 -16.919 3.674 1.00 88.69 73 CYS A N 1
ATOM 534 C CA . CYS A 1 73 ? -6.635 -17.634 2.415 1.00 88.69 73 CYS A CA 1
ATOM 535 C C . CYS A 1 73 ? -5.495 -18.591 2.081 1.00 88.69 73 CYS A C 1
ATOM 537 O O . CYS A 1 73 ? -5.640 -19.325 1.104 1.00 88.69 73 CYS A O 1
ATOM 539 N N . GLY A 1 74 ? -4.394 -18.515 2.853 1.00 74.69 74 GLY A N 1
ATOM 540 C CA . GLY A 1 74 ? -3.151 -19.275 2.759 1.00 74.69 74 GLY A CA 1
ATOM 541 C C . GLY A 1 74 ? -3.147 -20.237 1.597 1.00 74.69 74 GLY A C 1
ATOM 542 O O . GLY A 1 74 ? -3.743 -21.306 1.702 1.00 74.69 74 GLY A O 1
ATOM 543 N N . SER A 1 75 ? -2.530 -19.810 0.491 1.00 59.06 75 SER A N 1
ATOM 544 C CA . SER A 1 75 ? -2.409 -20.580 -0.738 1.00 59.06 75 SER A CA 1
ATOM 545 C C . SER A 1 75 ? -2.130 -22.034 -0.379 1.00 59.06 75 SER A C 1
ATOM 547 O O . SER A 1 75 ? -1.006 -22.382 -0.035 1.00 59.06 75 SER A O 1
ATOM 549 N N . SER A 1 76 ? -3.138 -22.897 -0.446 1.00 49.47 76 SER A N 1
ATOM 550 C CA . SER A 1 76 ? -2.864 -24.267 -0.818 1.00 49.47 76 SER A CA 1
ATOM 551 C C . SER A 1 76 ? -2.691 -24.140 -2.321 1.00 49.47 76 SER A C 1
ATOM 553 O O . SER A 1 76 ? -3.703 -24.017 -3.021 1.00 49.47 76 SER A O 1
ATOM 555 N N . PRO A 1 77 ? -1.454 -23.995 -2.851 1.00 51.94 77 PRO A N 1
ATOM 556 C CA . PRO A 1 77 ? -1.294 -24.135 -4.278 1.00 51.94 77 PRO A CA 1
ATOM 557 C C . PRO A 1 77 ? -1.886 -25.503 -4.573 1.00 51.94 77 PRO A C 1
ATOM 559 O O . PRO A 1 77 ? -1.453 -26.502 -3.998 1.00 51.94 77 PRO A O 1
ATOM 562 N N . ALA A 1 78 ? -2.926 -25.543 -5.399 1.00 50.66 78 ALA A N 1
ATOM 563 C CA . ALA A 1 78 ? -3.397 -26.798 -5.941 1.00 50.66 78 ALA A CA 1
ATOM 564 C C . ALA A 1 78 ? -2.143 -27.583 -6.382 1.00 50.66 78 ALA A C 1
ATOM 566 O O . ALA A 1 78 ? -1.358 -27.040 -7.173 1.00 50.66 78 ALA A O 1
ATOM 567 N N . PRO A 1 79 ? -1.876 -28.784 -5.835 1.00 50.56 79 PRO A N 1
ATOM 568 C CA . PRO A 1 79 ? -0.698 -29.554 -6.204 1.00 50.56 79 PRO A CA 1
ATOM 569 C C . PRO A 1 79 ? -0.894 -30.002 -7.653 1.00 50.56 79 PRO A C 1
ATOM 571 O O . PRO A 1 79 ? -1.502 -31.031 -7.921 1.00 50.56 79 PRO A O 1
ATOM 574 N N . GLY A 1 80 ? -0.495 -29.176 -8.617 1.00 51.69 80 GLY A N 1
ATOM 575 C CA . GLY A 1 80 ? -0.848 -29.444 -10.011 1.00 51.69 80 GLY A CA 1
ATOM 576 C C . GLY A 1 80 ? -0.387 -28.434 -11.048 1.00 51.69 80 GLY A C 1
ATOM 577 O O . GLY A 1 80 ? -0.370 -28.762 -12.230 1.00 51.69 80 GLY A O 1
ATOM 578 N N . ARG A 1 81 ? 0.060 -27.241 -10.652 1.00 52.62 81 ARG A N 1
ATOM 579 C CA . ARG A 1 81 ? 0.941 -26.432 -11.498 1.00 52.62 81 ARG A CA 1
ATOM 580 C C . ARG A 1 81 ? 2.051 -25.878 -10.635 1.00 52.62 81 ARG A C 1
ATOM 582 O O . ARG A 1 81 ? 1.952 -24.778 -10.105 1.00 52.62 81 ARG A O 1
ATOM 589 N N . ALA A 1 82 ? 3.109 -26.675 -10.519 1.00 51.47 82 ALA A N 1
ATOM 590 C CA . ALA A 1 82 ? 4.441 -26.144 -10.319 1.00 51.47 82 ALA A CA 1
ATOM 591 C C . ALA A 1 82 ? 4.660 -25.086 -11.407 1.00 51.47 82 ALA A C 1
ATOM 593 O O . ALA A 1 82 ? 5.007 -25.391 -12.548 1.00 51.47 82 ALA A O 1
ATOM 594 N N . ILE A 1 83 ? 4.386 -23.829 -11.064 1.00 55.41 83 ILE A N 1
ATOM 595 C CA . ILE A 1 83 ? 5.146 -22.737 -11.636 1.00 55.41 83 ILE A CA 1
ATOM 596 C C . ILE A 1 83 ? 6.572 -23.135 -11.291 1.00 55.41 83 ILE A C 1
ATOM 598 O O . ILE A 1 83 ? 6.917 -23.250 -10.117 1.00 55.41 83 ILE A O 1
ATOM 602 N N . VAL A 1 84 ? 7.344 -23.483 -12.316 1.00 59.88 84 VAL A N 1
ATOM 603 C CA . VAL A 1 84 ? 8.794 -23.501 -12.223 1.00 59.88 84 VAL A CA 1
ATOM 604 C C . VAL A 1 84 ? 9.136 -22.092 -11.777 1.00 59.88 84 VAL A C 1
ATOM 606 O O . VAL A 1 84 ? 9.154 -21.172 -12.590 1.00 59.88 84 VAL A O 1
ATOM 609 N N . GLU A 1 85 ? 9.253 -21.902 -10.466 1.00 52.41 85 GLU A N 1
ATOM 610 C CA . GLU A 1 85 ? 9.865 -20.730 -9.881 1.00 52.41 85 GLU A CA 1
ATOM 611 C C . GLU A 1 85 ? 11.219 -20.661 -10.576 1.00 52.41 85 GLU A C 1
ATOM 613 O O . GLU A 1 85 ? 12.010 -21.601 -10.427 1.00 52.41 85 GLU A O 1
ATOM 618 N N . PRO A 1 86 ? 11.467 -19.662 -11.447 1.00 60.25 86 PRO A N 1
ATOM 619 C CA . PRO A 1 86 ? 12.793 -19.480 -11.987 1.00 60.25 86 PRO A CA 1
ATOM 620 C C . PRO A 1 86 ? 13.629 -19.247 -10.748 1.00 60.25 86 PRO A C 1
ATOM 622 O O . PRO A 1 86 ? 13.462 -18.227 -10.080 1.00 60.25 86 PRO A O 1
ATOM 625 N N . SER A 1 87 ? 14.425 -20.250 -10.390 1.00 53.75 87 SER A N 1
ATOM 626 C CA . SER A 1 87 ? 15.341 -20.212 -9.272 1.00 53.75 87 SER A CA 1
ATOM 627 C C . SER A 1 87 ? 16.108 -18.911 -9.406 1.00 53.75 87 SER A C 1
ATOM 629 O O . SER A 1 87 ? 16.972 -18.808 -10.282 1.00 53.75 87 SER A O 1
ATOM 631 N N . MET A 1 88 ? 15.742 -17.895 -8.621 1.00 54.91 88 MET A N 1
ATOM 632 C CA . MET A 1 88 ? 16.509 -16.666 -8.603 1.00 54.91 88 MET A CA 1
ATOM 633 C C . MET A 1 88 ? 17.907 -17.103 -8.187 1.00 54.91 88 MET A C 1
ATOM 635 O O . MET A 1 88 ? 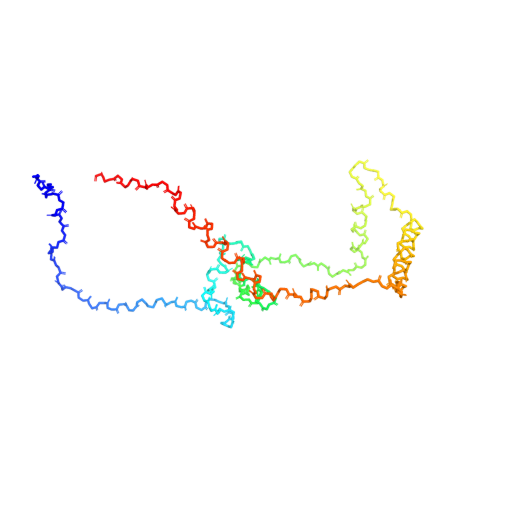18.059 -17.683 -7.103 1.00 54.91 88 MET A O 1
ATOM 639 N N . PRO A 1 89 ? 18.917 -16.941 -9.057 1.00 64.19 89 PRO A N 1
ATOM 640 C CA . PRO A 1 89 ? 20.266 -17.290 -8.676 1.00 64.19 89 PRO A CA 1
ATOM 641 C C . PRO A 1 89 ? 20.582 -16.468 -7.431 1.00 64.19 89 PRO A C 1
ATOM 643 O O . PRO A 1 89 ? 20.300 -15.268 -7.382 1.00 64.19 89 PRO A O 1
ATOM 646 N N . LYS A 1 90 ? 21.107 -17.137 -6.396 1.00 57.78 90 LYS A N 1
ATOM 647 C CA . LYS A 1 90 ? 21.604 -16.469 -5.189 1.00 57.78 90 LYS A CA 1
ATOM 648 C C . LYS A 1 90 ? 22.410 -15.246 -5.635 1.00 57.78 90 LYS A C 1
ATOM 650 O O . LYS A 1 90 ? 23.221 -15.411 -6.547 1.00 57.78 90 LYS A O 1
ATOM 655 N N . PRO A 1 91 ? 22.194 -14.059 -5.040 1.00 51.84 91 PRO A N 1
ATOM 656 C CA . PRO A 1 91 ? 22.844 -12.832 -5.468 1.00 51.84 91 PRO A CA 1
ATOM 657 C C . PRO A 1 91 ? 24.345 -12.962 -5.222 1.00 51.84 91 PRO A C 1
ATOM 659 O O . PRO A 1 91 ? 24.873 -12.624 -4.167 1.00 51.84 91 PRO A O 1
ATOM 662 N N . THR A 1 92 ? 25.053 -13.494 -6.209 1.00 63.94 92 THR A N 1
ATOM 663 C CA . THR A 1 92 ? 26.475 -13.270 -6.357 1.00 63.94 92 THR A CA 1
ATOM 664 C C . THR A 1 92 ? 26.634 -11.781 -6.639 1.00 63.94 92 THR A C 1
ATOM 666 O O . THR A 1 92 ? 25.788 -11.165 -7.292 1.00 63.94 92 THR A O 1
ATOM 669 N N . SER A 1 93 ? 27.716 -11.176 -6.160 1.00 68.00 93 SER A N 1
ATOM 670 C CA . SER A 1 93 ? 28.050 -9.754 -6.360 1.00 68.00 93 SER A CA 1
ATOM 671 C C . SER A 1 93 ? 28.056 -9.292 -7.833 1.00 68.00 93 SER A C 1
ATOM 673 O O . SER A 1 93 ? 28.199 -8.100 -8.107 1.00 68.00 93 SER A O 1
ATOM 675 N N . SER A 1 94 ? 27.877 -10.216 -8.781 1.00 74.50 94 SER A N 1
ATOM 676 C CA . SER A 1 94 ? 27.666 -9.970 -10.203 1.00 74.50 94 SER A CA 1
ATOM 677 C C . SER A 1 94 ? 26.277 -9.432 -10.553 1.00 74.50 94 SER A C 1
ATOM 679 O O . SER A 1 94 ? 26.185 -8.649 -11.489 1.00 74.50 94 SER A O 1
ATOM 681 N N . TRP A 1 95 ? 25.208 -9.783 -9.827 1.00 80.88 95 TRP A N 1
ATOM 682 C CA . TRP A 1 95 ? 23.859 -9.351 -10.221 1.00 80.88 95 TRP A CA 1
ATOM 683 C C . TRP A 1 95 ? 23.677 -7.837 -10.084 1.00 80.88 95 TRP A C 1
ATOM 685 O O . TRP A 1 95 ? 23.150 -7.195 -10.984 1.00 80.88 95 TRP A O 1
ATOM 695 N N . VAL A 1 96 ? 24.187 -7.240 -9.002 1.00 81.31 96 VAL A N 1
ATOM 696 C CA . VAL A 1 96 ? 24.140 -5.779 -8.821 1.00 81.31 96 VAL A CA 1
ATOM 697 C C . VAL A 1 96 ? 24.916 -5.063 -9.932 1.00 81.31 96 VAL A C 1
ATOM 699 O O . VAL A 1 96 ? 24.465 -4.024 -10.403 1.00 81.31 96 VAL A O 1
ATOM 702 N N . LYS A 1 97 ? 26.045 -5.630 -10.391 1.00 81.94 97 LYS A N 1
ATOM 703 C CA . LYS A 1 97 ? 26.781 -5.101 -11.551 1.00 81.94 97 LYS A CA 1
ATOM 704 C C . LYS A 1 97 ? 25.968 -5.211 -12.842 1.00 81.94 97 LYS A C 1
ATOM 706 O O . LYS A 1 97 ? 25.886 -4.230 -13.561 1.00 81.94 97 LYS A O 1
ATOM 711 N N . ASP A 1 98 ? 25.327 -6.349 -13.098 1.00 81.56 98 ASP A N 1
ATOM 712 C CA . ASP A 1 98 ? 24.506 -6.563 -14.301 1.00 81.56 98 ASP A CA 1
ATOM 713 C C . ASP A 1 98 ? 23.289 -5.620 -14.343 1.00 81.56 98 ASP A C 1
ATOM 715 O O . ASP A 1 98 ? 22.974 -5.039 -15.377 1.00 81.56 98 ASP A O 1
ATOM 719 N N . VAL A 1 99 ? 22.637 -5.382 -13.200 1.00 82.00 99 VAL A N 1
ATOM 720 C CA . VAL A 1 99 ? 21.566 -4.377 -13.096 1.00 82.00 99 VAL A CA 1
ATOM 721 C C . VAL A 1 99 ? 22.113 -2.972 -13.349 1.00 82.00 99 VAL A C 1
ATOM 723 O O . VAL A 1 99 ? 21.495 -2.203 -14.083 1.00 82.00 99 VAL A O 1
ATOM 726 N N . LEU A 1 100 ? 23.270 -2.631 -12.776 1.00 81.38 100 LEU A N 1
ATOM 727 C CA . LEU A 1 100 ? 23.882 -1.317 -12.971 1.00 81.38 100 LEU A CA 1
ATOM 728 C C . LEU A 1 100 ? 24.278 -1.083 -14.437 1.00 81.38 100 LEU A C 1
ATOM 730 O O . LEU A 1 100 ? 24.000 -0.009 -14.960 1.00 81.38 100 LEU A O 1
ATOM 734 N N . ASP A 1 101 ? 24.834 -2.090 -15.111 1.00 78.88 101 ASP A N 1
ATOM 735 C CA . ASP A 1 101 ? 25.219 -2.021 -16.526 1.00 78.88 101 ASP A CA 1
ATOM 736 C C . ASP A 1 101 ? 24.004 -1.930 -17.459 1.00 78.88 101 ASP A C 1
ATOM 738 O O . ASP A 1 101 ? 24.034 -1.214 -18.457 1.00 78.88 101 ASP A O 1
ATOM 742 N N . ARG A 1 102 ? 22.893 -2.604 -17.135 1.00 76.88 102 ARG A N 1
ATOM 743 C CA . ARG A 1 102 ? 21.662 -2.516 -17.943 1.00 76.88 102 ARG A CA 1
ATOM 744 C C . ARG A 1 102 ? 20.910 -1.201 -17.767 1.00 76.88 102 ARG A C 1
ATOM 746 O O . ARG A 1 102 ? 20.155 -0.820 -18.657 1.00 76.88 102 ARG A O 1
ATOM 753 N N . HIS A 1 103 ? 21.084 -0.525 -16.634 1.00 76.06 103 HIS A N 1
ATOM 754 C CA . HIS A 1 103 ? 20.383 0.723 -16.319 1.00 76.06 103 HIS A CA 1
ATOM 755 C C . HIS A 1 103 ? 21.261 1.978 -16.409 1.00 76.06 103 HIS A C 1
ATOM 757 O O . HIS A 1 103 ? 20.748 3.081 -16.224 1.00 76.06 103 HIS A O 1
ATOM 763 N N . SER A 1 104 ? 22.551 1.844 -16.722 1.00 70.88 104 SER A N 1
ATOM 764 C CA . SER A 1 104 ? 23.448 2.980 -16.968 1.00 70.88 104 SER A CA 1
ATOM 765 C C . SER A 1 104 ? 23.223 3.637 -18.337 1.00 70.88 104 SER A C 1
ATOM 767 O O . SER A 1 104 ? 23.568 4.807 -18.522 1.00 70.88 104 SER A O 1
ATOM 769 N N . VAL A 1 105 ? 22.584 2.930 -19.277 1.00 74.75 105 VAL A N 1
ATOM 770 C CA . VAL A 1 105 ? 22.304 3.426 -20.631 1.00 74.75 105 VAL A CA 1
ATOM 771 C C . VAL A 1 105 ? 20.816 3.747 -20.782 1.00 74.75 105 VAL A C 1
ATOM 773 O O . VAL A 1 105 ? 19.967 2.858 -20.840 1.00 74.75 105 VAL A O 1
ATOM 776 N N . GLY A 1 106 ? 20.483 5.038 -20.852 1.00 72.50 106 GLY A N 1
ATOM 777 C CA . GLY A 1 106 ? 19.118 5.487 -21.121 1.00 72.50 106 GLY A CA 1
ATOM 778 C C . GLY A 1 106 ? 18.694 5.256 -22.583 1.00 72.50 106 GLY A C 1
ATOM 779 O O . GLY A 1 106 ? 19.547 5.117 -23.468 1.00 72.50 106 GLY A O 1
ATOM 780 N N . PRO A 1 107 ? 17.379 5.250 -22.883 1.00 68.25 107 PRO A N 1
ATOM 781 C CA . PRO A 1 107 ? 16.890 5.245 -24.261 1.00 68.25 107 PRO A CA 1
ATOM 782 C C . PRO A 1 107 ? 17.450 6.467 -25.006 1.00 68.25 107 PRO A C 1
ATOM 784 O O . PRO A 1 107 ? 17.161 7.606 -24.647 1.00 68.25 107 PRO A O 1
ATOM 787 N N . GLY A 1 108 ? 18.294 6.218 -26.012 1.00 78.44 108 GLY A N 1
ATOM 788 C CA . GLY A 1 108 ? 19.050 7.250 -26.735 1.00 78.44 108 GLY A CA 1
ATOM 789 C C . GLY A 1 108 ? 20.572 7.188 -26.559 1.00 78.44 108 GLY A C 1
ATOM 790 O O . GLY A 1 108 ? 21.264 8.018 -27.138 1.00 78.44 108 GLY A O 1
ATOM 791 N N . GLY A 1 109 ? 21.109 6.227 -25.794 1.00 77.81 109 GLY A N 1
ATOM 792 C CA . GLY A 1 109 ? 22.559 5.994 -25.698 1.00 77.81 109 GLY A CA 1
ATOM 793 C C . GLY A 1 109 ? 23.330 7.068 -24.925 1.00 77.81 109 GLY A C 1
ATOM 794 O O . GLY A 1 109 ? 24.556 7.061 -24.922 1.00 77.81 109 GLY A O 1
ATOM 795 N N . VAL A 1 110 ? 22.625 7.992 -24.270 1.00 77.25 110 VAL A N 1
ATOM 796 C CA . VAL A 1 110 ? 23.242 8.987 -23.396 1.00 77.25 110 VAL A CA 1
ATOM 797 C C . VAL A 1 110 ? 23.468 8.324 -22.042 1.00 77.25 110 VAL A C 1
ATOM 799 O O . VAL A 1 110 ? 22.507 7.904 -21.390 1.00 77.25 110 VAL A O 1
ATOM 802 N N . GLU A 1 111 ? 24.730 8.206 -21.629 1.00 66.81 111 GLU A N 1
ATOM 803 C CA . GLU A 1 111 ? 25.076 7.804 -20.266 1.00 66.81 111 GLU A CA 1
ATOM 804 C C . GLU A 1 111 ? 24.407 8.778 -19.295 1.00 66.81 111 GLU A C 1
ATOM 806 O O . GLU A 1 111 ? 24.690 9.982 -19.286 1.00 66.81 111 GLU A O 1
ATOM 811 N N . ILE A 1 112 ? 23.492 8.263 -18.475 1.00 62.75 112 ILE A N 1
ATOM 812 C CA . ILE A 1 112 ? 22.921 9.038 -17.380 1.00 62.75 112 ILE A CA 1
ATOM 813 C C . ILE A 1 112 ? 24.034 9.123 -16.350 1.00 62.75 112 ILE A C 1
ATOM 815 O O . ILE A 1 112 ? 24.184 8.230 -15.521 1.00 62.75 112 ILE A O 1
ATOM 819 N N . SER A 1 113 ? 24.855 10.170 -16.452 1.00 67.38 113 SER A N 1
ATOM 820 C CA . SER A 1 113 ? 25.930 10.419 -15.501 1.00 67.38 113 SER A CA 1
ATOM 821 C C . SER A 1 113 ? 25.294 10.437 -14.108 1.00 67.38 113 SER A C 1
ATOM 823 O O . SER A 1 113 ? 24.474 11.326 -13.834 1.00 67.38 113 SER A O 1
ATOM 825 N N . PRO A 1 114 ? 25.567 9.432 -13.250 1.00 69.81 114 PRO A N 1
ATOM 826 C CA . PRO A 1 114 ? 24.991 9.402 -11.921 1.00 69.81 114 PRO A CA 1
ATOM 827 C C . PRO A 1 114 ? 25.400 10.710 -11.261 1.00 69.81 114 PRO A C 1
ATOM 829 O O . PRO A 1 114 ? 26.582 11.064 -11.282 1.00 69.81 114 PRO A O 1
ATOM 832 N N . MET A 1 115 ? 24.412 11.465 -10.763 1.00 72.12 115 MET A N 1
ATOM 833 C CA . MET A 1 115 ? 24.650 12.761 -10.127 1.00 72.12 115 MET A CA 1
ATOM 834 C C . MET A 1 115 ? 25.881 12.636 -9.235 1.00 72.12 115 MET A C 1
ATOM 836 O O . MET A 1 115 ? 25.915 11.741 -8.384 1.00 72.12 115 MET A O 1
ATOM 840 N N . PRO A 1 116 ? 26.920 13.453 -9.464 1.00 84.81 116 PRO A N 1
ATOM 841 C CA . PRO A 1 116 ? 28.215 13.162 -8.893 1.00 84.81 116 PRO A CA 1
ATOM 842 C C . PRO A 1 116 ? 28.074 13.155 -7.375 1.00 84.81 116 PRO A C 1
ATOM 844 O O . PRO A 1 116 ? 27.435 14.040 -6.805 1.00 84.81 116 PRO A O 1
ATOM 847 N N . PHE A 1 117 ? 28.618 12.119 -6.733 1.00 84.56 117 PHE A N 1
ATOM 848 C CA . PHE A 1 117 ? 28.326 11.770 -5.337 1.00 84.56 117 PHE A CA 1
ATOM 849 C C . PHE A 1 117 ? 28.454 12.960 -4.371 1.00 84.56 117 PHE A C 1
ATOM 851 O O . PHE A 1 117 ? 27.664 13.087 -3.439 1.00 84.56 117 PHE A O 1
ATOM 858 N N . HIS A 1 118 ? 29.371 13.894 -4.645 1.00 89.38 118 HIS A N 1
ATOM 859 C CA . HIS A 1 118 ? 29.525 15.127 -3.872 1.00 89.38 118 HIS A CA 1
ATOM 860 C C . HIS A 1 118 ? 28.260 16.005 -3.846 1.00 89.38 118 HIS A C 1
ATOM 862 O O . HIS A 1 118 ? 27.971 16.607 -2.817 1.00 89.38 118 HIS A O 1
ATOM 868 N N . ARG A 1 119 ? 27.472 16.066 -4.930 1.00 90.50 119 ARG A N 1
ATOM 869 C CA . ARG A 1 119 ? 26.206 16.823 -4.979 1.00 90.50 119 ARG A CA 1
ATOM 870 C C . ARG A 1 119 ? 25.119 16.154 -4.152 1.00 90.50 119 ARG A C 1
ATOM 872 O O . ARG A 1 119 ? 24.392 16.843 -3.444 1.00 90.50 119 ARG A O 1
ATOM 879 N N . VAL A 1 120 ? 25.031 14.826 -4.214 1.00 90.62 120 VAL A N 1
ATOM 880 C CA . VAL A 1 120 ? 24.073 14.055 -3.407 1.00 90.62 120 VAL A CA 1
ATOM 881 C C . VAL A 1 120 ? 24.422 14.173 -1.924 1.00 90.62 120 VAL A C 1
ATOM 883 O O . VAL A 1 120 ? 23.549 14.472 -1.114 1.00 90.62 120 VAL A O 1
ATOM 886 N N . ALA A 1 121 ? 25.703 14.029 -1.577 1.00 91.62 121 ALA A N 1
ATOM 887 C CA . ALA A 1 121 ? 26.189 14.208 -0.214 1.00 91.62 121 ALA A CA 1
ATOM 888 C C . ALA A 1 121 ? 25.927 15.633 0.302 1.00 91.62 121 ALA A C 1
ATOM 890 O O . ALA A 1 121 ? 25.388 15.795 1.395 1.00 91.62 121 ALA A O 1
ATOM 891 N N . ALA A 1 122 ? 26.222 16.667 -0.494 1.00 95.62 122 ALA A N 1
ATOM 892 C CA . ALA A 1 122 ? 25.945 18.056 -0.127 1.00 95.62 122 ALA A CA 1
ATOM 893 C C . ALA A 1 122 ? 24.444 18.315 0.093 1.00 95.62 122 ALA A C 1
ATOM 895 O O . ALA A 1 122 ? 24.070 18.951 1.077 1.00 95.62 122 ALA A O 1
ATOM 896 N N . ALA A 1 123 ? 23.577 17.784 -0.776 1.00 95.38 123 ALA A N 1
ATOM 897 C CA . ALA A 1 123 ? 22.129 17.895 -0.619 1.00 95.38 123 ALA A CA 1
ATOM 898 C C . ALA A 1 123 ? 21.635 17.181 0.649 1.00 95.38 123 ALA A C 1
ATOM 900 O O . ALA A 1 123 ? 20.837 17.743 1.397 1.00 95.38 123 ALA A O 1
ATOM 901 N N . ALA A 1 124 ? 22.142 15.979 0.933 1.00 95.94 124 ALA A N 1
ATOM 902 C CA . ALA A 1 124 ? 21.801 15.238 2.144 1.00 95.94 124 ALA A CA 1
ATOM 903 C C . ALA A 1 124 ? 22.214 16.000 3.415 1.00 95.94 124 ALA A C 1
ATOM 905 O O . ALA A 1 124 ? 21.417 16.116 4.346 1.00 95.94 124 ALA A O 1
ATOM 906 N N . VAL A 1 125 ? 23.417 16.586 3.432 1.00 97.56 125 VAL A N 1
ATOM 907 C CA . VAL A 1 125 ? 23.893 17.436 4.536 1.00 97.56 125 VAL A CA 1
ATOM 908 C C . VAL A 1 125 ? 23.011 18.677 4.695 1.00 97.56 125 VAL A C 1
ATOM 910 O O . VAL A 1 125 ? 22.630 19.008 5.816 1.00 97.56 125 VAL A O 1
ATOM 913 N N . ALA A 1 126 ? 22.627 19.335 3.598 1.00 97.56 126 ALA A N 1
ATOM 914 C CA . ALA A 1 126 ? 21.745 20.501 3.641 1.00 97.56 126 ALA A CA 1
ATOM 915 C C . ALA A 1 126 ? 20.352 20.158 4.203 1.00 97.56 126 ALA A C 1
ATOM 917 O O . ALA A 1 126 ? 19.827 20.891 5.042 1.00 97.56 126 ALA A O 1
ATOM 918 N N . VAL A 1 127 ? 19.773 19.022 3.795 1.00 97.12 127 VAL A N 1
ATOM 919 C CA . VAL A 1 127 ? 18.487 18.531 4.322 1.00 97.12 127 VAL A CA 1
ATOM 920 C C . VAL A 1 127 ? 18.598 18.198 5.810 1.00 97.12 127 VAL A C 1
ATOM 922 O O . VAL A 1 127 ? 17.731 18.598 6.588 1.00 97.12 127 VAL A O 1
ATOM 925 N N . ALA A 1 128 ? 19.671 17.520 6.227 1.00 97.12 128 ALA A N 1
ATOM 926 C CA . ALA A 1 128 ? 19.910 17.196 7.632 1.00 97.12 128 ALA A CA 1
ATOM 927 C C . ALA A 1 128 ? 20.079 18.460 8.492 1.00 97.12 128 ALA A C 1
ATOM 929 O O . ALA A 1 128 ? 19.484 18.557 9.566 1.00 97.12 128 ALA A O 1
ATOM 930 N N . ALA A 1 129 ? 20.817 19.461 8.001 1.00 97.88 129 ALA A N 1
ATOM 931 C CA . ALA A 1 129 ? 20.972 20.747 8.674 1.00 97.88 129 ALA A CA 1
ATOM 932 C C . ALA A 1 129 ? 19.627 21.476 8.810 1.00 97.88 129 ALA A C 1
ATOM 934 O O . ALA A 1 129 ? 19.273 21.911 9.903 1.00 97.88 129 ALA A O 1
ATOM 935 N N . ALA A 1 130 ? 18.828 21.550 7.742 1.00 97.31 130 ALA A N 1
ATOM 936 C CA . ALA A 1 130 ? 17.503 22.166 7.789 1.00 97.31 130 ALA A CA 1
ATOM 937 C C . ALA A 1 130 ? 16.562 21.455 8.778 1.00 97.31 130 ALA A C 1
ATOM 939 O O . ALA A 1 130 ? 15.830 22.112 9.522 1.00 97.31 130 ALA A O 1
ATOM 940 N N . ALA A 1 131 ? 16.606 20.120 8.831 1.00 96.06 131 ALA A N 1
ATOM 941 C CA . ALA A 1 131 ? 15.849 19.335 9.801 1.00 96.06 131 ALA A CA 1
ATOM 942 C C . ALA A 1 131 ? 16.305 19.614 11.243 1.00 96.06 131 ALA A C 1
ATOM 944 O O . ALA A 1 131 ? 15.460 19.806 12.117 1.00 96.06 131 ALA A O 1
ATOM 945 N N . ALA A 1 132 ? 17.615 19.709 11.485 1.00 96.31 132 ALA A N 1
ATOM 946 C CA . ALA A 1 132 ? 18.171 20.045 12.794 1.00 96.31 132 ALA A CA 1
ATOM 947 C C . ALA A 1 132 ? 17.797 21.468 13.238 1.00 96.31 132 ALA A C 1
ATOM 949 O O . ALA A 1 132 ? 17.387 21.657 14.383 1.00 96.31 132 ALA A O 1
ATOM 950 N N . LEU A 1 133 ? 17.853 22.457 12.337 1.00 96.12 133 LEU A N 1
ATOM 951 C CA . LEU A 1 133 ? 17.381 23.818 12.619 1.00 96.12 133 LEU A CA 1
ATOM 952 C C . LEU A 1 133 ? 15.889 23.832 12.951 1.00 96.12 133 LEU A C 1
ATOM 954 O O . LEU A 1 133 ? 15.487 24.449 13.934 1.00 96.12 133 LEU A O 1
ATOM 958 N N . ARG A 1 134 ? 15.067 23.120 12.173 1.00 94.62 134 ARG A N 1
ATOM 959 C CA . ARG A 1 134 ? 13.628 23.012 12.438 1.00 94.62 134 ARG A CA 1
ATOM 960 C C . ARG A 1 134 ? 13.353 22.361 13.790 1.00 94.62 134 ARG A C 1
ATOM 962 O O . ARG A 1 134 ? 12.490 22.839 14.522 1.00 94.62 134 ARG A O 1
ATOM 969 N N . TRP A 1 135 ? 14.085 21.300 14.127 1.00 94.38 135 TRP A N 1
ATOM 970 C CA . TRP A 1 135 ? 13.952 20.623 15.414 1.00 94.38 135 TRP A CA 1
ATOM 971 C C . TRP A 1 135 ? 14.389 21.523 16.575 1.00 94.38 135 TRP A C 1
ATOM 973 O O . TRP A 1 135 ? 13.671 21.636 17.571 1.00 94.38 135 TRP A O 1
ATOM 983 N N . SER A 1 136 ? 15.500 22.245 16.416 1.00 92.06 136 SER A N 1
ATOM 984 C CA . SER A 1 136 ? 15.953 23.254 17.374 1.00 92.06 136 SER A CA 1
ATOM 985 C C . SER A 1 136 ? 14.891 24.336 17.578 1.00 92.06 136 SER A C 1
ATOM 987 O O . SER A 1 136 ? 14.490 24.569 18.712 1.00 92.06 136 SER A O 1
ATOM 989 N N . TRP A 1 137 ? 14.337 24.914 16.510 1.00 89.56 137 TRP A N 1
ATOM 990 C CA . TRP A 1 137 ? 13.288 25.936 16.609 1.00 89.56 137 TRP A CA 1
ATOM 991 C C . TRP A 1 137 ? 11.997 25.408 17.233 1.00 89.56 137 TRP A C 1
ATOM 993 O O . TRP A 1 137 ? 11.360 26.123 17.994 1.00 89.56 137 TRP A O 1
ATOM 1003 N N . SER A 1 138 ? 11.620 24.153 16.971 1.00 87.00 138 SER A N 1
ATOM 1004 C CA . SER A 1 138 ? 10.471 23.535 17.648 1.00 87.00 138 SER A CA 1
ATOM 1005 C C . SER A 1 138 ? 10.718 23.260 19.134 1.00 87.00 138 SER A C 1
ATOM 1007 O O . SER A 1 138 ? 9.771 23.229 19.913 1.00 87.00 138 SER A O 1
ATOM 1009 N N . SER A 1 139 ? 11.982 23.071 19.524 1.00 83.62 139 SER A N 1
ATOM 1010 C CA . SER A 1 139 ? 12.384 22.856 20.919 1.00 83.62 139 SER A CA 1
ATOM 1011 C C . SER A 1 139 ? 12.506 24.179 21.678 1.00 83.62 139 SER A C 1
ATOM 1013 O O . SER A 1 139 ? 12.260 24.227 22.881 1.00 83.62 139 SER A O 1
ATOM 1015 N N . LEU A 1 140 ? 12.808 25.273 20.972 1.00 80.19 140 LEU A N 1
ATOM 1016 C CA . LEU A 1 140 ? 12.596 26.639 21.441 1.00 80.19 140 LEU A CA 1
ATOM 1017 C C . LEU A 1 140 ? 11.100 26.979 21.344 1.00 80.19 140 LEU A C 1
ATOM 1019 O O . LEU A 1 140 ? 10.686 27.865 20.598 1.00 80.19 140 LEU A O 1
ATOM 1023 N N . ALA A 1 141 ? 10.262 26.268 22.101 1.00 63.34 141 ALA A N 1
ATOM 1024 C CA . ALA A 1 141 ? 8.906 26.739 22.329 1.00 63.34 141 ALA A CA 1
ATOM 1025 C C . ALA A 1 141 ? 8.998 28.154 22.936 1.00 63.34 141 ALA A C 1
ATOM 1027 O O . ALA A 1 141 ? 9.750 28.342 23.899 1.00 63.34 141 ALA A O 1
ATOM 1028 N N . PRO A 1 142 ? 8.274 29.158 22.407 1.00 60.47 142 PRO A N 1
ATOM 1029 C CA . PRO A 1 142 ? 8.175 30.441 23.078 1.00 60.47 142 PRO A CA 1
ATOM 1030 C C . PRO A 1 142 ? 7.570 30.178 24.458 1.00 60.47 142 PRO A C 1
ATOM 1032 O O . PRO A 1 142 ? 6.397 29.825 24.582 1.00 60.47 142 PRO A O 1
ATOM 1035 N N . ALA A 1 143 ? 8.386 30.307 25.505 1.00 57.41 143 ALA A N 1
ATOM 1036 C CA . ALA A 1 143 ? 7.933 30.363 26.887 1.00 57.41 143 ALA A CA 1
ATOM 1037 C C . ALA A 1 143 ? 7.170 31.684 27.068 1.00 57.41 143 ALA A C 1
ATOM 1039 O O .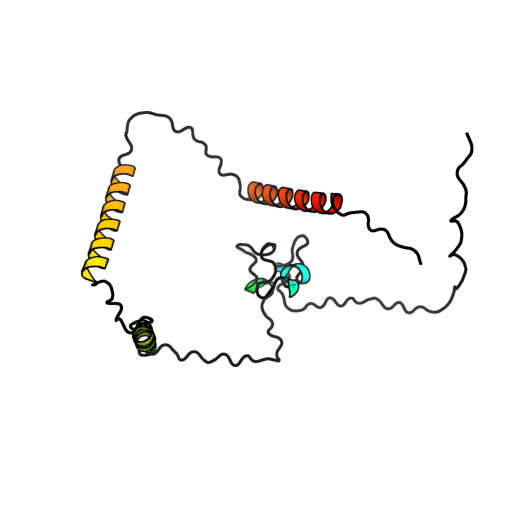 ALA A 1 143 ? 7.679 32.660 27.604 1.00 57.41 143 ALA A O 1
ATOM 1040 N N . GLY A 1 144 ? 5.974 31.754 26.493 1.00 60.81 144 GLY A N 1
ATOM 1041 C CA . GLY A 1 144 ? 5.232 32.992 26.361 1.00 60.81 144 GLY A CA 1
ATOM 1042 C C . GLY A 1 144 ? 3.897 32.751 25.681 1.00 60.81 144 GLY A C 1
ATOM 1043 O O . GLY A 1 144 ? 3.788 32.899 24.474 1.00 60.81 144 GLY A O 1
ATOM 1044 N N . MET A 1 145 ? 2.913 32.374 26.500 1.00 56.56 145 MET A N 1
ATOM 1045 C CA . MET A 1 145 ? 1.481 32.635 26.328 1.00 56.56 145 MET A CA 1
ATOM 1046 C C . MET A 1 145 ? 0.889 32.439 24.922 1.00 56.56 145 MET A C 1
ATOM 1048 O O . MET A 1 145 ? 0.952 33.332 24.089 1.00 56.56 145 MET A O 1
ATOM 1052 N N . LEU A 1 146 ? 0.168 31.333 24.721 1.00 54.16 146 LEU A N 1
ATOM 1053 C CA . LEU A 1 146 ? -1.257 31.339 24.352 1.00 54.16 146 LEU A CA 1
ATOM 1054 C C . LEU A 1 146 ? -1.768 29.892 24.312 1.00 54.16 146 LEU A C 1
ATOM 1056 O O . LEU A 1 146 ? -1.153 28.996 23.741 1.00 54.16 146 LEU A O 1
ATOM 1060 N N . ALA A 1 147 ? -2.888 29.680 24.994 1.00 51.88 147 ALA A N 1
ATOM 1061 C CA . ALA A 1 147 ? -3.501 28.398 25.292 1.00 51.88 147 ALA A CA 1
ATOM 1062 C C . ALA A 1 147 ? -3.730 27.518 24.051 1.00 51.88 147 ALA A C 1
ATOM 1064 O O . ALA A 1 147 ? -4.620 27.775 23.238 1.00 51.88 147 ALA A O 1
ATOM 1065 N N . SER A 1 148 ? -3.004 26.405 23.958 1.00 54.41 148 SER A N 1
ATOM 1066 C CA . SER A 1 148 ? -3.448 25.255 23.181 1.00 54.41 148 SER A CA 1
ATOM 1067 C C . SER A 1 148 ? -4.566 24.572 23.964 1.00 54.41 148 SER A C 1
ATOM 1069 O O . SER A 1 148 ? -4.341 23.737 24.835 1.00 54.41 148 SER A O 1
ATOM 1071 N N . GLY A 1 149 ? -5.805 24.965 23.656 1.00 53.19 149 GLY A N 1
ATOM 1072 C CA . GLY A 1 149 ? -6.986 24.192 24.008 1.00 53.19 149 GLY A CA 1
ATOM 1073 C C . GLY A 1 149 ? -6.757 22.745 23.589 1.00 53.19 149 GLY A C 1
ATOM 1074 O O . GLY A 1 149 ? -6.677 22.426 22.402 1.00 53.19 149 GLY A O 1
ATOM 1075 N N . GLN A 1 150 ? -6.583 21.901 24.594 1.00 49.00 150 GLN A N 1
ATOM 1076 C CA . GLN A 1 150 ? -6.299 20.485 24.505 1.00 49.00 150 GLN A CA 1
ATOM 1077 C C . GLN A 1 150 ? -7.485 19.790 23.834 1.00 49.00 150 GLN A C 1
ATOM 1079 O O . GLN A 1 150 ? -8.409 19.303 24.476 1.00 49.00 150 GLN A O 1
ATOM 1084 N N . ARG A 1 151 ? -7.483 19.767 22.499 1.00 49.19 151 ARG A N 1
ATOM 1085 C CA . ARG A 1 151 ? -8.397 18.962 21.690 1.00 49.19 151 ARG A CA 1
ATOM 1086 C C . ARG A 1 151 ? -7.827 17.543 21.592 1.00 49.19 151 ARG A C 1
ATOM 1088 O O . ARG A 1 151 ? -7.601 17.027 20.505 1.00 49.19 151 ARG A O 1
ATOM 1095 N N . SER A 1 152 ? -7.556 16.927 22.745 1.00 51.62 152 SER A N 1
ATOM 1096 C CA . SER A 1 152 ? -7.248 15.501 22.868 1.00 51.62 152 SER A CA 1
ATOM 1097 C C . SER A 1 152 ? -8.555 14.724 22.761 1.00 51.62 152 SER A C 1
ATOM 1099 O O . SER A 1 152 ? -9.154 14.307 23.748 1.00 51.62 152 SER A O 1
ATOM 1101 N N . GLY A 1 153 ? -9.032 14.604 21.534 1.00 58.03 153 GLY A N 1
ATOM 1102 C CA . GLY A 1 153 ? -10.039 13.635 21.153 1.00 58.03 153 GLY A CA 1
ATOM 1103 C C . GLY A 1 153 ? -9.527 12.970 19.897 1.00 58.03 153 GLY A C 1
ATOM 1104 O O . GLY A 1 153 ? -10.030 13.268 18.818 1.00 58.03 153 GLY A O 1
ATOM 1105 N N . GLU A 1 154 ? -8.482 12.149 20.037 1.00 57.62 154 GLU A N 1
ATOM 1106 C CA . GLU A 1 154 ? -8.159 11.131 19.040 1.00 57.62 154 GLU A CA 1
ATOM 1107 C C . GLU A 1 154 ? -9.478 10.385 18.779 1.00 57.62 154 GLU A C 1
ATOM 1109 O O . GLU A 1 154 ? -10.033 9.796 19.713 1.00 57.62 154 GLU A O 1
ATOM 1114 N N . PRO A 1 155 ? -10.087 10.507 17.588 1.00 60.75 155 PRO A N 1
ATOM 1115 C CA . PRO A 1 155 ? -11.330 9.817 17.323 1.00 60.75 155 PRO A CA 1
ATOM 1116 C C . PRO A 1 155 ? -11.011 8.327 17.320 1.00 60.75 155 PRO A C 1
ATOM 1118 O O . PRO A 1 155 ? -10.349 7.846 16.403 1.00 60.75 155 PRO A O 1
ATOM 1121 N N . ASP A 1 156 ? -11.476 7.642 18.362 1.00 70.56 156 ASP A N 1
ATOM 1122 C CA . ASP A 1 156 ? -11.385 6.200 18.553 1.00 70.56 156 ASP A CA 1
ATOM 1123 C C . ASP A 1 156 ? -11.537 5.480 17.202 1.00 70.56 156 ASP A C 1
ATOM 1125 O O . ASP A 1 156 ? -12.521 5.680 16.474 1.00 70.56 156 ASP A O 1
ATOM 1129 N N . ALA A 1 157 ? -10.523 4.703 16.817 1.00 73.69 157 ALA A N 1
ATOM 1130 C CA . ALA A 1 157 ? -10.447 4.062 15.507 1.00 73.69 157 ALA A CA 1
ATOM 1131 C C . ALA A 1 157 ? -11.693 3.198 15.221 1.00 73.69 157 ALA A C 1
ATOM 1133 O O . ALA A 1 157 ? -12.126 3.080 14.067 1.00 73.69 157 ALA A O 1
ATOM 1134 N N . ALA A 1 158 ? -12.343 2.684 16.273 1.00 70.94 158 ALA A N 1
ATOM 1135 C CA . ALA A 1 158 ? -13.625 1.993 16.187 1.00 70.94 158 ALA A CA 1
ATOM 1136 C C . ALA A 1 158 ? -14.749 2.893 15.630 1.00 70.94 158 ALA A C 1
ATOM 1138 O O . ALA A 1 158 ? -15.498 2.491 14.732 1.00 70.94 158 ALA A O 1
ATOM 1139 N N . VAL A 1 159 ? -14.820 4.154 16.069 1.00 78.88 159 VAL A N 1
ATOM 1140 C CA . VAL A 1 159 ? -15.809 5.142 15.605 1.00 78.88 159 VAL A CA 1
ATOM 1141 C C . VAL A 1 159 ? -15.561 5.524 14.142 1.00 78.88 159 VAL A C 1
ATOM 1143 O O . VAL A 1 159 ? -16.516 5.724 13.381 1.00 78.88 159 VAL A O 1
ATOM 1146 N N . GLN A 1 160 ? -14.299 5.578 13.698 1.00 81.44 160 GLN A N 1
ATOM 1147 C CA . GLN A 1 160 ? -13.989 5.781 12.279 1.00 81.44 160 GLN A CA 1
ATOM 1148 C C . GLN A 1 160 ? -14.415 4.588 11.406 1.00 81.44 160 GLN A C 1
ATOM 1150 O O . GLN A 1 160 ? -14.983 4.806 10.328 1.00 81.44 160 GLN A O 1
ATOM 1155 N N . ARG A 1 161 ? -14.212 3.341 11.864 1.00 80.75 161 ARG A N 1
ATOM 1156 C CA . ARG A 1 161 ? -14.641 2.126 11.140 1.00 80.75 161 ARG A CA 1
ATOM 1157 C C . ARG A 1 161 ? -16.159 2.105 10.944 1.00 80.75 161 ARG A C 1
ATOM 1159 O O . ARG A 1 161 ? -16.642 1.902 9.828 1.00 80.75 161 ARG A O 1
ATOM 1166 N N . GLN A 1 162 ? -16.915 2.426 11.992 1.00 82.50 162 GLN A N 1
ATOM 1167 C CA . GLN A 1 162 ? -18.381 2.410 11.964 1.00 82.50 162 GLN A CA 1
ATOM 1168 C C . GLN A 1 162 ? -18.975 3.511 11.064 1.00 82.50 162 GLN A C 1
ATOM 1170 O O . GLN A 1 162 ? -19.948 3.285 10.331 1.00 82.50 162 GLN A O 1
ATOM 1175 N N . ARG A 1 163 ? -18.343 4.694 11.011 1.00 82.88 163 ARG A N 1
ATOM 1176 C CA . ARG A 1 163 ? -18.712 5.751 10.046 1.00 82.88 163 ARG A CA 1
ATOM 1177 C C . ARG A 1 163 ? -18.463 5.340 8.593 1.00 82.88 163 ARG A C 1
ATOM 1179 O O . ARG A 1 163 ? -19.209 5.760 7.709 1.00 82.88 163 ARG A O 1
ATOM 1186 N N . ARG A 1 164 ? -17.439 4.526 8.322 1.00 81.38 164 ARG A N 1
ATOM 1187 C CA . ARG A 1 164 ? -17.141 4.062 6.959 1.00 81.38 164 ARG A CA 1
ATOM 1188 C C . ARG A 1 164 ? -18.189 3.047 6.477 1.00 81.38 164 ARG A C 1
ATOM 1190 O O . ARG A 1 164 ? -18.719 3.214 5.382 1.00 81.38 164 ARG A O 1
ATOM 1197 N N . LEU A 1 165 ? -18.577 2.088 7.323 1.00 81.62 165 LEU A N 1
ATOM 1198 C CA . LEU A 1 165 ? -19.608 1.084 7.006 1.00 81.62 165 LEU A CA 1
ATOM 1199 C C . LEU A 1 165 ? -20.995 1.699 6.763 1.00 81.62 165 LEU A C 1
ATOM 1201 O O . LEU A 1 165 ? -21.676 1.358 5.796 1.00 81.62 165 LEU A O 1
ATOM 1205 N N . SER A 1 166 ? -21.393 2.666 7.593 1.00 81.44 166 SER A N 1
ATOM 1206 C CA . SER A 1 166 ? -22.681 3.358 7.434 1.00 81.44 166 SER A CA 1
ATOM 1207 C C . SER A 1 166 ? -22.791 4.138 6.117 1.00 81.44 166 SER A C 1
ATOM 1209 O O . SER A 1 166 ? -23.873 4.182 5.529 1.00 81.44 166 SER A O 1
ATOM 1211 N N . ARG A 1 167 ? -21.685 4.691 5.593 1.00 83.56 167 ARG A N 1
ATOM 1212 C CA . ARG A 1 167 ? -21.673 5.323 4.260 1.00 83.56 167 ARG A CA 1
ATOM 1213 C C . ARG A 1 167 ? -21.843 4.310 3.126 1.00 83.56 167 ARG A C 1
ATOM 1215 O O . ARG A 1 167 ? -22.593 4.596 2.196 1.00 83.56 167 ARG A O 1
ATOM 1222 N N . PHE A 1 168 ? -21.214 3.136 3.212 1.00 78.25 168 PHE A N 1
ATOM 1223 C CA . PHE A 1 168 ? -21.364 2.082 2.196 1.00 78.25 168 PHE A CA 1
ATOM 1224 C C . PHE A 1 168 ? -22.783 1.489 2.160 1.00 78.25 168 PHE A C 1
ATOM 1226 O O . PHE A 1 168 ? -23.332 1.260 1.084 1.00 78.25 168 PHE A O 1
ATOM 1233 N N . GLY A 1 169 ? -23.432 1.320 3.317 1.00 77.12 169 GLY A N 1
ATOM 1234 C CA . GLY A 1 169 ? -24.821 0.847 3.367 1.00 77.12 169 GLY A CA 1
ATOM 1235 C C . GLY A 1 169 ? -25.838 1.822 2.749 1.00 77.12 169 GLY A C 1
ATOM 1236 O O . GLY A 1 169 ? -26.871 1.398 2.229 1.00 77.12 169 GLY A O 1
ATOM 1237 N N . GLN A 1 170 ? -25.565 3.132 2.778 1.00 78.06 170 GLN A N 1
ATOM 1238 C CA . GLN A 1 170 ? -26.445 4.141 2.172 1.00 78.06 170 GLN A CA 1
ATOM 1239 C C . GLN A 1 170 ? -26.289 4.231 0.650 1.00 78.06 170 GLN A C 1
ATOM 1241 O O . GLN A 1 170 ? -27.280 4.436 -0.055 1.00 78.06 170 GLN A O 1
ATOM 1246 N N . THR A 1 171 ? -25.073 4.065 0.124 1.00 75.88 171 THR A N 1
ATOM 1247 C CA . THR A 1 171 ? -24.842 4.068 -1.328 1.00 75.88 171 THR A CA 1
ATOM 1248 C C . THR A 1 171 ? -25.433 2.833 -2.006 1.00 75.88 171 THR A C 1
ATOM 1250 O O . THR A 1 171 ? -25.976 2.970 -3.101 1.00 75.88 171 THR A O 1
ATOM 1253 N N . GLY A 1 172 ? -25.421 1.667 -1.346 1.00 71.44 172 GLY A N 1
ATOM 1254 C CA . GLY A 1 172 ? -26.115 0.462 -1.821 1.00 71.44 172 GLY A CA 1
ATOM 1255 C C . GLY A 1 172 ? -27.627 0.670 -1.965 1.00 71.44 172 GLY A C 1
ATOM 1256 O O . GLY A 1 172 ? -28.171 0.515 -3.057 1.00 71.44 172 GLY A O 1
ATOM 1257 N N . ARG A 1 173 ? -28.290 1.162 -0.907 1.00 72.25 173 ARG A N 1
ATOM 1258 C CA . ARG A 1 173 ? -29.742 1.424 -0.927 1.00 72.25 173 ARG A CA 1
ATOM 1259 C C . ARG A 1 173 ? -30.168 2.462 -1.966 1.00 72.25 173 ARG A C 1
ATOM 1261 O O . ARG A 1 173 ? -31.237 2.340 -2.555 1.00 72.25 173 ARG A O 1
ATOM 1268 N N . ARG A 1 174 ? -29.337 3.479 -2.234 1.00 73.00 174 ARG A N 1
ATOM 1269 C CA . ARG A 1 174 ? -29.612 4.443 -3.316 1.00 73.00 174 ARG A CA 1
ATOM 1270 C C . ARG A 1 174 ? -29.535 3.811 -4.706 1.00 73.00 174 ARG A C 1
ATOM 1272 O O . ARG A 1 174 ? -30.272 4.242 -5.585 1.00 73.00 174 ARG A O 1
ATOM 1279 N N . ARG A 1 175 ? -28.669 2.814 -4.915 1.00 71.88 175 ARG A N 1
ATOM 1280 C CA . ARG A 1 175 ? -28.579 2.095 -6.196 1.00 71.88 175 ARG A CA 1
ATOM 1281 C C . ARG A 1 175 ? -29.768 1.165 -6.414 1.00 71.88 175 ARG A C 1
ATOM 1283 O O . ARG A 1 175 ? -30.275 1.123 -7.526 1.00 71.88 175 ARG A O 1
ATOM 1290 N N . GLU A 1 176 ? -30.256 0.501 -5.368 1.00 72.12 176 GLU A N 1
ATOM 1291 C CA . GLU A 1 176 ? -31.491 -0.294 -5.450 1.00 72.12 176 GLU A CA 1
ATOM 1292 C C . GLU A 1 176 ? -32.720 0.580 -5.720 1.00 72.12 176 GLU A C 1
ATOM 1294 O O . GLU A 1 176 ? -33.531 0.244 -6.575 1.00 72.12 176 GLU A O 1
ATOM 1299 N N . ALA A 1 177 ? -32.830 1.740 -5.065 1.00 73.38 177 ALA A N 1
ATOM 1300 C CA . ALA A 1 177 ? -33.941 2.665 -5.300 1.00 73.38 177 ALA A CA 1
ATOM 1301 C C . ALA A 1 177 ? -33.918 3.311 -6.700 1.00 73.38 177 ALA A C 1
ATOM 1303 O O . ALA A 1 177 ? -34.959 3.733 -7.197 1.00 73.38 177 ALA A O 1
ATOM 1304 N N . ALA A 1 178 ? -32.744 3.405 -7.332 1.00 75.69 178 ALA A N 1
ATOM 1305 C CA . ALA A 1 178 ? -32.584 3.943 -8.682 1.00 75.69 178 ALA A CA 1
ATOM 1306 C C . ALA A 1 178 ? -32.667 2.870 -9.782 1.00 75.69 178 ALA A C 1
ATOM 1308 O O . ALA A 1 178 ? -32.613 3.214 -10.964 1.00 75.69 178 ALA A O 1
ATOM 1309 N N . ALA A 1 179 ? -32.784 1.586 -9.428 1.00 75.25 179 ALA A N 1
ATOM 1310 C CA . ALA A 1 179 ? -32.948 0.532 -10.415 1.00 75.25 179 ALA A CA 1
ATOM 1311 C C . ALA A 1 179 ? -34.353 0.641 -11.043 1.00 75.25 179 ALA A C 1
ATOM 1313 O O . ALA A 1 179 ? -35.352 0.578 -10.320 1.00 75.25 179 ALA A O 1
ATOM 1314 N N . PRO A 1 180 ? -34.470 0.820 -12.373 1.00 75.94 180 PRO A N 1
ATOM 1315 C CA . PRO A 1 180 ? -35.770 0.869 -13.026 1.00 75.94 180 PRO A CA 1
ATOM 1316 C C . PRO A 1 180 ? -36.506 -0.462 -12.805 1.00 75.94 180 PRO A C 1
ATOM 1318 O O . PRO A 1 180 ? -35.870 -1.520 -12.857 1.00 75.94 180 PRO A O 1
ATOM 1321 N N . PRO A 1 181 ? -37.833 -0.445 -12.565 1.00 73.19 181 PRO A N 1
ATOM 1322 C CA . PRO A 1 181 ? -38.598 -1.663 -12.351 1.00 73.19 181 PRO A CA 1
ATOM 1323 C C . PRO A 1 181 ? -38.455 -2.564 -13.578 1.00 73.19 181 PRO A C 1
ATOM 1325 O O . PRO A 1 181 ? -38.904 -2.223 -14.676 1.00 73.19 181 PRO A O 1
ATOM 1328 N N . GLN A 1 182 ? -37.800 -3.709 -13.387 1.00 72.25 182 GLN A N 1
ATOM 1329 C CA . GLN A 1 182 ? -37.676 -4.753 -14.394 1.00 72.25 182 GLN A CA 1
ATOM 1330 C C . GLN A 1 182 ? -39.091 -5.206 -14.766 1.00 72.25 182 GLN A C 1
ATOM 1332 O O . GLN A 1 182 ? -39.770 -5.885 -13.995 1.00 72.25 182 GLN A O 1
ATOM 1337 N N . ARG A 1 183 ? -39.571 -4.780 -15.938 1.00 64.44 183 ARG A N 1
ATOM 1338 C CA . ARG A 1 183 ? -40.824 -5.271 -16.508 1.00 64.44 183 ARG A CA 1
ATOM 1339 C C . ARG A 1 183 ? -40.608 -6.726 -16.900 1.00 64.44 183 ARG A C 1
ATOM 1341 O O . ARG A 1 183 ? -40.083 -7.01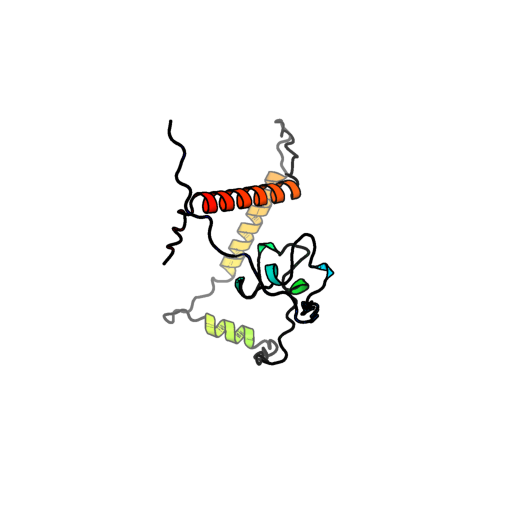0 -17.972 1.00 64.44 183 ARG A O 1
ATOM 1348 N N . ILE A 1 184 ? -41.005 -7.637 -16.019 1.00 67.19 184 ILE A N 1
ATOM 1349 C CA . ILE A 1 184 ? -41.101 -9.060 -16.332 1.00 67.19 184 ILE A CA 1
ATOM 1350 C C . ILE A 1 184 ? -42.183 -9.192 -17.407 1.00 67.19 184 ILE A C 1
ATOM 1352 O O . ILE A 1 184 ? -43.375 -9.058 -17.132 1.00 67.19 184 ILE A O 1
ATOM 1356 N N . ALA A 1 185 ? -41.757 -9.374 -18.654 1.00 57.91 185 ALA A N 1
ATOM 1357 C CA . ALA A 1 185 ? -42.646 -9.682 -19.758 1.00 57.91 185 ALA A CA 1
ATOM 1358 C C . ALA A 1 185 ? -43.080 -11.148 -19.628 1.00 57.91 185 ALA A C 1
ATOM 1360 O O . ALA A 1 185 ? -42.286 -12.057 -19.866 1.00 57.91 185 ALA A O 1
ATOM 1361 N N . CYS A 1 186 ? -44.330 -11.376 -19.231 1.00 58.03 186 CYS A N 1
ATOM 1362 C CA . CYS A 1 186 ? -44.958 -12.685 -19.368 1.00 58.03 186 CYS A CA 1
ATOM 1363 C C . CYS A 1 186 ? -45.215 -12.937 -20.860 1.00 58.03 186 CYS A C 1
ATOM 1365 O O . CYS A 1 186 ? -45.883 -12.128 -21.509 1.00 58.03 186 CYS A O 1
ATOM 1367 N N . ARG A 1 187 ? -44.649 -14.022 -21.389 1.00 64.94 187 ARG A N 1
ATOM 1368 C CA . ARG A 1 187 ? -44.923 -14.545 -22.730 1.00 64.94 187 ARG A CA 1
ATOM 1369 C C . ARG A 1 187 ? -45.920 -15.688 -22.645 1.00 64.94 187 ARG A C 1
ATOM 1371 O O . ARG A 1 187 ? -45.834 -16.440 -21.649 1.00 64.94 187 ARG A O 1
#

Secondary structure (DSSP, 8-state):
-PPPP----------------------------SS-GGG--TT--HHHHH-GGG-TT--GGG--SSS-HHHHT-----TT------------THHHHHHHHHHSB-TTS-B-----HHHHHHHHHHHHHHHHHHHHHHHS--SS------------HHHHHHHHHHHHHHHHHHHHHTS--------

Radius of gyration: 33.13 Å; chains: 1; bounding box: 98×75×54 Å

Foldseek 3Di:
DDDDDDPDPDDDDDDDDDDDDPPPPPPPPPPPPDFDPVLAPDPDDCCQFVPCVCPPQGDPVSDDPVRGSCHGVVDPPPVPDPPVPVPPPDDDVVVVVVVCVVPQADVPRDRPPPPPVVVVVVVVVVVVVVVVVVVVVVVPDPPDDDDPPPPPCPPPVVNV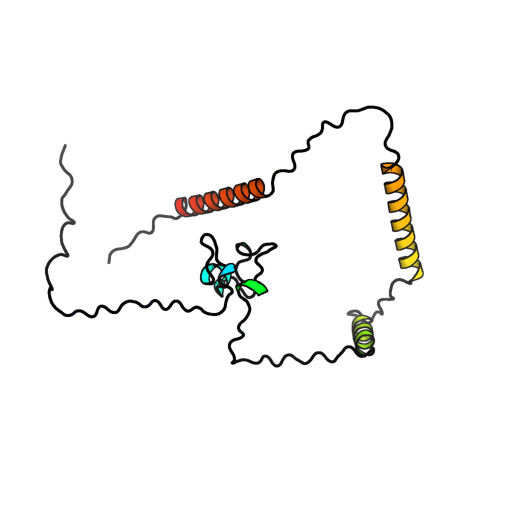VVVVVVVVVVVVVVVVVPDDPPPPDDD